Protein AF-A0A960XFW1-F1 (afdb_monomer)

Secondary structure (DSSP, 8-state):
-PPPP--PPPP-----------------------------------PPP-EEE-PPPEEEETTPPEEEE-EESSTTPEEEEEETTEE-TT--SSEEEESS--GGG-EEEEEEEEETTEEEEPPPEEEEEE---TTS-HHHHHHHHHHHHHHHS---HHHHHHHHHHHHHHHHHHHHTT-TTS----SS-----PPPSSHHHHHHHHHHHHHHHHHHHHHHHTTT-TTHHHHHHHHHHHHHHTT--TT----SSS-HHHHHHHHHHHHHHHHHHSSS-GGGTT---S----SSPPEETTSS----S-TTS---EEES-EE-TTSPEE-SEE---S-GGGGGS--SS---SSTTS-SS-----

Foldseek 3Di:
DDDDDDDDDDDDDDDDDDDDDDDDDDDDDDDDDDPPPPPPPPPPPPDEKDWPDFWAAEEEEFFAKDKTFIDTPDPDWWKWKDWPRHTDPPPGDRIDIDRGDDQVSFGWMKMWTADPVGIDIGDIHGYHYDYQPPVDALLVNLVVLLVSLCLVFFPQPVLSVLLSVLLVLLLLCLLQQQPPVVPRDRQFDNDHDDHDPDPVVSSVLSSQLSLLLSLLSQCVSCVVTPCNVPSNVVSVVSCVVVVHDPPPLACDDDRSNNNSNVSNVRSVVCVCPQQQVVVVVSDDPPPDDWPFEEDAPPDPDDDGPDPQTDHWHFDQWDQTPSRDIDGTDTDDDRRPRVLSGRDSDFDDPDSPDGSDDPDGD

Solvent-accessible surface area (backbone atoms only — not comparable to full-atom values): 22089 Å² total; per-residue (Å²): 139,86,86,80,86,86,81,86,80,84,88,80,91,81,86,88,84,87,85,87,78,83,92,79,89,82,90,85,88,86,84,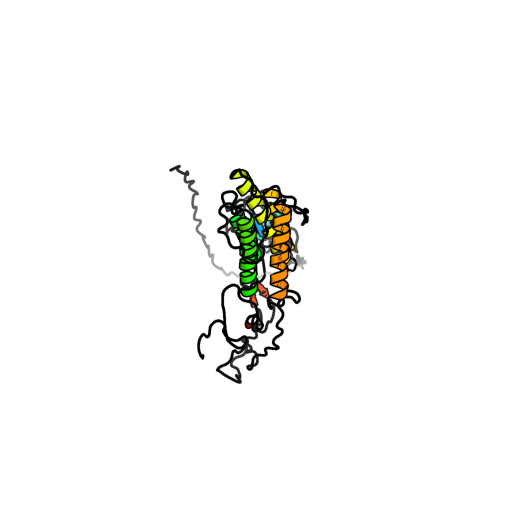88,90,75,86,74,76,74,74,76,68,72,76,72,77,61,65,59,53,44,72,77,41,60,37,59,65,44,84,43,46,58,60,37,69,44,77,40,41,44,38,62,74,59,84,86,49,50,41,40,34,28,49,75,88,41,76,44,89,86,44,45,61,58,58,50,76,41,77,56,35,44,71,82,67,42,40,43,33,35,41,34,31,37,47,100,51,34,74,31,72,51,55,73,14,47,35,46,46,40,80,82,51,84,92,50,56,63,69,55,39,54,50,50,52,51,55,51,45,57,68,63,39,76,96,46,70,71,62,51,53,50,49,55,48,53,42,51,49,24,34,45,19,29,43,34,42,58,40,87,83,69,77,59,76,49,85,87,38,83,60,85,62,90,70,63,90,48,68,68,56,37,52,52,39,30,46,42,6,21,47,36,5,36,50,54,44,51,53,62,72,40,67,83,39,92,36,31,84,60,43,51,57,52,56,50,51,51,36,52,76,74,73,47,69,85,82,67,77,51,63,69,75,80,48,34,50,14,48,5,40,46,35,18,52,48,50,52,53,49,52,71,69,30,48,52,44,58,93,60,78,45,56,73,79,72,75,84,72,69,83,23,62,64,41,51,71,91,50,90,77,81,78,73,80,48,91,92,52,69,61,32,45,31,38,78,54,40,70,45,97,83,66,50,76,44,61,68,41,67,56,71,81,82,56,74,38,53,85,58,31,67,62,93,82,74,72,65,97,47,95,87,56,66,82,71,78,90,68,83,134

pLDDT: mean 85.35, std 20.83, range [24.16, 98.94]

Sequence (361 aa):
MPTYPLFKKKLRTYFLILAIGPLGWSNSSGVQTGPERLEYVNATDHVLPEFTEQPERQFLKVGQLLEIGVKLKEEGAVIQWYFSGEPLDGETEETLVIEAVTLEDRGKYYATATNSAGTAYSEHARVSVSPLFLDKSVARQWMEELLEAIRQDYPAPTVHSRNLFSLSTAMWDAWATYDASGNAIPYIADEKVEIPEEEALIKESRNEAISYAAYRVLRSRFRLSPSVEDTLPTLRARMELLGYDVDDVSMAGSSPAAVGNRIASKVLAFGWSDGANEAHEYEDQTGYRPVNRPLIVLDPGTEMVDPNTWQPLALDFLVLQNGIKIGASVQEFLGPNWGWVTPFALVRESNEDVYQDPGPP

Radius of gyration: 31.06 Å; Cα contacts (8 Å, |Δi|>4): 513; chains: 1; bounding box: 80×61×99 Å

Nearest PDB structures (foldseek):
  3bfo-assembly4_D  TM=9.599E-01  e=2.680E-08  Homo sapiens
  3k0w-assembly1_A  TM=9.421E-01  e=4.670E-07  Homo sapiens
  5vl3-assembly4_T  TM=7.812E-01  e=4.339E-06  Homo sapiens
  5uv6-assembly1_B  TM=8.699E-01  e=2.658E-04  Homo sapiens
  5mn2-assembly2_B  TM=7.757E-01  e=5.916E-04  Homo sapiens

Structure (mmCIF, N/CA/C/O backbone):
data_AF-A0A960XFW1-F1
#
_entry.id   AF-A0A960XFW1-F1
#
loop_
_atom_site.group_PDB
_atom_site.id
_atom_site.type_symbol
_atom_site.label_atom_id
_atom_site.label_alt_id
_atom_site.label_comp_id
_atom_site.label_asym_id
_atom_site.label_entity_id
_atom_site.label_seq_id
_atom_site.pdbx_PDB_ins_code
_atom_site.Cartn_x
_atom_site.Cartn_y
_atom_site.Cartn_z
_atom_site.occupancy
_atom_site.B_iso_or_equiv
_atom_site.auth_seq_id
_atom_site.auth_comp_id
_atom_site.auth_asym_id
_atom_site.auth_atom_id
_atom_site.pdbx_PDB_model_num
ATOM 1 N N . MET A 1 1 ? 23.106 19.566 21.480 1.00 38.38 1 MET A N 1
ATOM 2 C CA . MET A 1 1 ? 22.255 19.132 22.606 1.00 38.38 1 MET A CA 1
ATOM 3 C C . MET A 1 1 ? 21.428 20.318 23.070 1.00 38.38 1 MET A C 1
ATOM 5 O O . MET A 1 1 ? 22.005 21.200 23.695 1.00 38.38 1 MET A O 1
ATOM 9 N N . PRO A 1 2 ? 20.130 20.393 22.747 1.00 30.94 2 PRO A N 1
ATOM 10 C CA . PRO A 1 2 ? 19.224 21.316 23.405 1.00 30.94 2 PRO A CA 1
ATOM 11 C C . PRO A 1 2 ? 18.400 20.579 24.470 1.00 30.94 2 PRO A C 1
ATOM 13 O O . PRO A 1 2 ? 17.869 19.494 24.253 1.00 30.94 2 PRO A O 1
ATOM 16 N N . THR A 1 3 ? 18.374 21.181 25.649 1.00 31.77 3 THR A N 1
ATOM 17 C CA . THR A 1 3 ? 17.686 20.769 26.872 1.00 31.77 3 THR A CA 1
ATOM 18 C C . THR A 1 3 ? 16.197 21.113 26.814 1.00 31.77 3 THR A C 1
ATOM 20 O O . THR A 1 3 ? 15.857 22.272 26.587 1.00 31.77 3 THR A O 1
ATOM 23 N N . TYR A 1 4 ? 15.327 20.141 27.092 1.00 30.67 4 TYR A N 1
ATOM 24 C CA . TYR A 1 4 ? 13.897 20.361 27.344 1.00 30.67 4 TYR A CA 1
ATOM 25 C C . TYR A 1 4 ? 13.641 20.592 28.847 1.00 30.67 4 TYR A C 1
ATOM 27 O O . TYR A 1 4 ? 14.257 19.908 29.671 1.00 30.67 4 TYR A O 1
ATOM 35 N N . PRO A 1 5 ? 12.755 21.526 29.245 1.00 32.72 5 PRO A N 1
ATOM 36 C CA . PRO A 1 5 ? 12.425 21.743 30.648 1.00 32.72 5 PRO A CA 1
ATOM 37 C C . PRO A 1 5 ? 11.392 20.719 31.148 1.00 32.72 5 PRO A C 1
ATOM 39 O O . PRO A 1 5 ? 10.317 20.550 30.580 1.00 32.72 5 PRO A O 1
ATOM 42 N N . LEU A 1 6 ? 11.724 20.060 32.260 1.00 30.70 6 LEU A N 1
ATOM 43 C CA . LEU A 1 6 ? 10.850 19.175 33.033 1.00 30.70 6 LEU A CA 1
ATOM 44 C C . LEU A 1 6 ? 9.770 19.985 33.766 1.00 30.70 6 LEU A C 1
ATOM 46 O O . LEU A 1 6 ? 10.077 20.698 34.725 1.00 30.70 6 LEU A O 1
ATOM 50 N N . PHE A 1 7 ? 8.501 19.817 33.389 1.00 29.38 7 PHE A N 1
ATOM 51 C CA . PHE A 1 7 ? 7.377 20.268 34.208 1.00 29.38 7 PHE A CA 1
ATOM 52 C C . PHE A 1 7 ? 6.955 19.174 35.199 1.00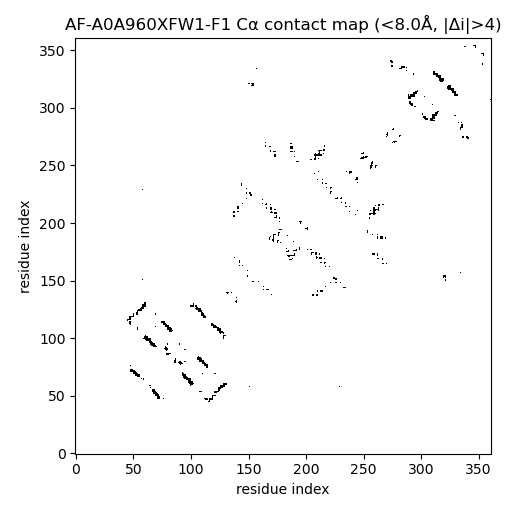 29.38 7 PHE A C 1
ATOM 54 O O . PHE A 1 7 ? 6.507 18.091 34.833 1.00 29.38 7 PHE A O 1
ATOM 61 N N . LYS A 1 8 ? 7.119 19.478 36.491 1.00 32.22 8 LYS A N 1
ATOM 62 C CA . LYS A 1 8 ? 6.679 18.659 37.627 1.00 32.22 8 LYS A CA 1
ATOM 63 C C . LYS A 1 8 ? 5.161 18.789 37.805 1.00 32.22 8 LYS A C 1
ATOM 65 O O . LYS A 1 8 ? 4.698 19.872 38.161 1.00 32.22 8 LYS A O 1
ATOM 70 N N . LYS A 1 9 ? 4.397 17.698 37.675 1.00 31.11 9 LYS A N 1
ATOM 71 C CA . LYS A 1 9 ? 2.993 17.637 38.131 1.00 31.11 9 LYS A CA 1
ATOM 72 C C . LYS A 1 9 ? 2.924 16.933 39.495 1.00 31.11 9 LYS A C 1
ATOM 74 O O . LYS A 1 9 ? 3.515 15.878 39.706 1.00 31.11 9 LYS A O 1
ATOM 79 N N . LYS A 1 10 ? 2.277 17.600 40.457 1.00 29.89 10 LYS A N 1
ATOM 80 C CA . LYS A 1 10 ? 2.105 17.183 41.859 1.00 29.89 10 LYS A CA 1
ATOM 81 C C . LYS A 1 10 ? 1.180 15.962 41.948 1.00 29.89 10 LYS A C 1
ATOM 83 O O . LYS A 1 10 ? 0.030 16.066 41.539 1.00 29.89 10 LYS A O 1
ATOM 88 N N . LEU A 1 11 ? 1.629 14.875 42.580 1.00 27.22 11 LEU A N 1
ATOM 89 C CA . LEU A 1 11 ? 0.728 13.848 43.116 1.00 27.22 11 LEU A CA 1
ATOM 90 C C . LEU A 1 11 ? 0.049 14.371 44.390 1.00 27.22 11 LEU A C 1
ATOM 92 O O . LEU A 1 11 ? 0.721 14.884 45.289 1.00 27.22 11 LEU A O 1
ATOM 96 N N . ARG A 1 12 ? -1.273 14.204 44.496 1.00 30.05 12 ARG A N 1
ATOM 97 C CA . ARG A 1 12 ? -1.997 14.267 45.772 1.00 30.05 12 ARG A CA 1
ATOM 98 C C . ARG A 1 12 ? -2.816 12.995 45.960 1.00 30.05 12 ARG A C 1
ATOM 100 O O . ARG A 1 12 ? -3.782 12.754 45.250 1.00 30.05 12 ARG A O 1
ATOM 107 N N . THR A 1 13 ? -2.385 12.213 46.940 1.00 28.19 13 THR A N 1
ATOM 108 C CA . THR A 1 13 ? -3.048 11.038 47.507 1.00 28.19 13 THR A CA 1
ATOM 109 C C . THR A 1 13 ? -4.265 11.467 48.329 1.00 28.19 13 THR A C 1
ATOM 111 O O . THR A 1 13 ? -4.136 12.373 49.153 1.00 28.19 13 THR A O 1
ATOM 114 N N . TYR A 1 14 ? -5.409 10.795 48.179 1.00 29.14 14 TYR A N 1
ATOM 115 C CA . TYR A 1 14 ? -6.527 10.899 49.123 1.00 29.14 14 TYR A CA 1
ATOM 116 C C . TYR A 1 14 ? -6.870 9.524 49.709 1.00 29.14 14 TYR A C 1
ATOM 118 O O . TYR A 1 14 ? -7.043 8.545 48.989 1.00 29.14 14 TYR A O 1
ATOM 126 N N . PHE A 1 15 ? -6.912 9.483 51.043 1.00 25.19 15 PHE A N 1
ATOM 127 C CA . PHE A 1 15 ? -7.320 8.359 51.885 1.00 25.19 15 PHE A CA 1
ATOM 128 C C . PHE A 1 15 ? -8.852 8.276 51.952 1.00 25.19 15 PHE A C 1
ATOM 130 O O . PHE A 1 15 ? -9.511 9.284 52.207 1.00 25.19 15 PHE A O 1
ATOM 137 N N . LEU A 1 16 ? -9.405 7.072 51.791 1.00 24.16 16 LEU A N 1
ATOM 138 C CA . LEU A 1 16 ? -10.817 6.763 52.025 1.00 24.16 16 LEU A CA 1
ATOM 139 C C . LEU A 1 16 ? -11.014 6.408 53.513 1.00 24.16 16 LEU A C 1
ATOM 141 O O . LEU A 1 16 ? -10.391 5.468 54.006 1.00 24.16 16 LEU A O 1
ATOM 145 N N . ILE A 1 17 ? -11.863 7.148 54.234 1.00 28.42 17 ILE A N 1
ATOM 146 C CA . ILE A 1 17 ? -12.292 6.814 55.603 1.00 28.42 17 ILE A CA 1
ATOM 147 C C . ILE A 1 17 ? -13.693 6.197 55.519 1.00 28.42 17 ILE A C 1
ATOM 149 O O . ILE A 1 17 ? -14.653 6.883 55.179 1.00 28.42 17 ILE A O 1
ATOM 153 N N . LEU A 1 18 ? -13.809 4.908 55.846 1.00 26.84 18 LEU A N 1
ATOM 154 C CA . LEU A 1 18 ? -15.078 4.224 56.109 1.00 26.84 18 LEU A CA 1
ATOM 155 C C . LEU A 1 18 ? -15.433 4.396 57.592 1.00 26.84 18 LEU A C 1
ATOM 157 O O . LEU A 1 18 ? -14.698 3.926 58.460 1.00 26.84 18 LEU A O 1
ATOM 161 N N . ALA A 1 19 ? -16.557 5.050 57.887 1.00 28.48 19 ALA A N 1
ATOM 162 C CA . ALA A 1 19 ? -17.136 5.098 59.227 1.00 28.48 19 ALA A CA 1
ATOM 163 C C . ALA A 1 19 ? -18.321 4.123 59.313 1.00 28.48 19 ALA A C 1
ATOM 165 O O . ALA A 1 19 ? -19.338 4.307 58.649 1.00 28.48 19 ALA A O 1
ATOM 166 N N . ILE A 1 20 ? -18.176 3.089 60.142 1.00 34.44 20 ILE A N 1
ATOM 167 C CA . ILE A 1 20 ? -19.248 2.179 60.563 1.00 34.44 20 ILE A CA 1
ATOM 168 C C . ILE A 1 20 ? -19.781 2.701 61.905 1.00 34.44 20 ILE A C 1
ATOM 170 O O . ILE A 1 20 ? -19.010 2.854 62.851 1.00 34.44 20 ILE A O 1
ATOM 174 N N . GLY A 1 21 ? -21.086 2.972 61.991 1.00 28.91 21 GLY A N 1
ATOM 175 C CA . GLY A 1 21 ? -21.797 3.311 63.232 1.00 28.91 21 GLY A CA 1
ATOM 176 C C . GLY A 1 21 ? -22.846 2.241 63.584 1.00 28.91 21 GLY A C 1
ATOM 177 O O . GLY A 1 21 ? -23.397 1.633 62.666 1.00 28.91 21 GLY A O 1
ATOM 178 N N . PRO A 1 22 ? -23.114 1.960 64.876 1.00 33.19 22 PRO A N 1
ATOM 179 C CA . PRO A 1 22 ? -23.779 0.730 65.300 1.00 33.19 22 PRO A CA 1
ATOM 180 C C . PRO A 1 22 ? -25.311 0.843 65.372 1.00 33.19 22 PRO A C 1
ATOM 182 O O . PRO A 1 22 ? -25.871 1.878 65.729 1.00 33.19 22 PRO A O 1
ATOM 185 N N . LEU A 1 23 ? -25.977 -0.280 65.088 1.00 30.77 23 LEU A N 1
ATOM 186 C CA . LEU A 1 23 ? -27.411 -0.511 65.277 1.00 30.77 23 LEU A CA 1
ATOM 187 C C . L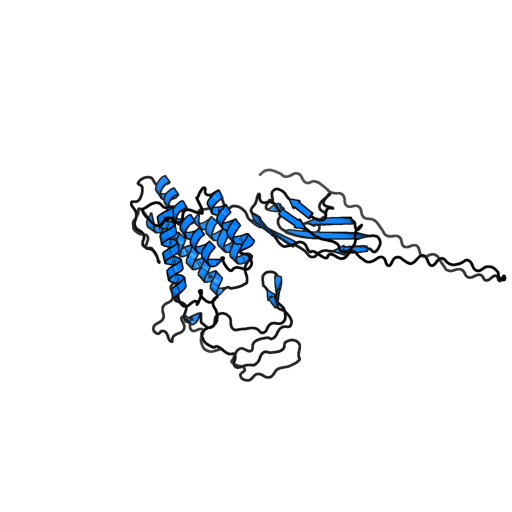EU A 1 23 ? -27.761 -0.567 66.773 1.00 30.77 23 LEU A C 1
ATOM 189 O O . LEU A 1 23 ? -27.335 -1.478 67.481 1.00 30.77 23 LEU A O 1
ATOM 193 N N . GLY A 1 24 ? -28.576 0.380 67.238 1.00 28.03 24 GLY A N 1
ATOM 194 C CA . GLY A 1 24 ? -29.248 0.335 68.537 1.00 28.03 24 GLY A CA 1
ATOM 195 C C . GLY A 1 24 ? -30.736 0.033 68.357 1.00 28.03 24 GLY A C 1
ATOM 196 O O . GLY A 1 24 ? -31.433 0.745 67.641 1.00 28.03 24 GLY A O 1
ATOM 197 N N . TRP A 1 25 ? -31.221 -1.027 69.002 1.00 26.27 25 TRP A N 1
ATOM 198 C CA . TRP A 1 25 ? -32.644 -1.350 69.110 1.00 26.27 25 TRP A CA 1
ATOM 199 C C . TRP A 1 25 ? -33.286 -0.570 70.263 1.00 26.27 25 TRP A C 1
ATOM 201 O O . TRP A 1 25 ? -32.782 -0.607 71.384 1.00 26.27 25 TRP A O 1
ATOM 211 N N . SER A 1 26 ? -34.454 0.035 70.033 1.00 29.62 26 SER A N 1
ATOM 212 C CA . SER A 1 26 ? -35.455 0.225 71.090 1.00 29.62 26 SER A CA 1
ATOM 213 C C . SER A 1 26 ? -36.866 0.243 70.494 1.00 29.62 26 SER A C 1
ATOM 215 O O . SER A 1 26 ? -37.117 0.912 69.494 1.00 29.62 26 SER A O 1
ATOM 217 N N . ASN A 1 27 ? -37.767 -0.532 71.100 1.00 28.94 27 ASN A N 1
ATOM 218 C CA . ASN A 1 27 ? -39.191 -0.589 70.778 1.00 28.94 27 ASN A CA 1
ATOM 219 C C . ASN A 1 27 ? -39.943 0.518 71.525 1.00 28.94 27 ASN A C 1
ATOM 221 O O . ASN A 1 27 ? -39.790 0.647 72.738 1.00 28.94 27 ASN A O 1
ATOM 225 N N . SER A 1 28 ? -40.863 1.204 70.845 1.00 29.94 28 SER A N 1
ATOM 226 C CA . SER A 1 28 ? -42.084 1.695 71.488 1.00 29.94 28 SER A CA 1
ATOM 227 C C . SER A 1 28 ? -43.250 1.715 70.496 1.00 29.94 28 SER A C 1
ATOM 229 O O . SER A 1 28 ? -43.102 2.033 69.320 1.00 29.94 28 SER A O 1
ATOM 231 N N . SER A 1 29 ? -44.393 1.265 70.994 1.00 32.88 29 SER A N 1
ATOM 232 C CA . SER A 1 29 ? -45.660 0.992 70.320 1.00 32.88 29 SER A CA 1
ATOM 233 C C . SER A 1 29 ? -46.600 2.204 70.317 1.00 32.88 29 SER A C 1
ATOM 235 O O . SER A 1 29 ? -46.749 2.846 71.355 1.00 32.88 29 SER A O 1
ATOM 237 N N . GLY A 1 30 ? -47.322 2.442 69.215 1.00 30.03 30 GLY A N 1
ATOM 238 C CA . GLY A 1 30 ? -48.434 3.402 69.131 1.00 30.03 30 GLY A CA 1
ATOM 239 C C . GLY A 1 30 ? -49.162 3.340 67.779 1.00 30.03 30 GLY A C 1
ATOM 240 O O . GLY A 1 30 ? -48.529 3.171 66.747 1.00 30.03 30 GLY A O 1
ATOM 241 N N . VAL A 1 31 ? -50.495 3.404 67.798 1.00 31.67 31 VAL A N 1
ATOM 242 C CA . VAL A 1 31 ? -51.449 2.981 66.750 1.00 31.67 31 VAL A CA 1
ATOM 243 C C . VAL A 1 31 ? -51.870 4.112 65.781 1.00 31.67 31 VAL A C 1
ATOM 245 O O . VAL A 1 31 ? -52.098 5.230 66.220 1.00 31.67 31 VAL A O 1
ATOM 248 N N . GLN A 1 32 ? -52.005 3.739 64.493 1.00 34.56 32 GLN A N 1
ATOM 249 C CA . GLN A 1 32 ? -52.791 4.249 63.334 1.00 34.56 32 GLN A CA 1
ATOM 250 C C . GLN A 1 32 ? -53.235 5.731 63.219 1.00 34.56 32 GLN A C 1
ATOM 252 O O . GLN A 1 32 ? -53.956 6.243 64.067 1.00 34.56 32 GLN A O 1
ATOM 257 N N . THR A 1 33 ? -53.051 6.347 62.036 1.00 32.47 33 THR A N 1
ATOM 258 C CA . THR A 1 33 ? -54.092 6.497 60.975 1.00 32.47 33 THR A CA 1
ATOM 259 C C . THR A 1 33 ? -53.661 7.462 59.852 1.00 32.47 33 THR A C 1
ATOM 261 O O . THR A 1 33 ? -53.183 8.559 60.114 1.00 32.47 33 THR A O 1
ATOM 264 N N . GLY A 1 34 ? -53.907 7.062 58.597 1.00 32.62 34 GLY A N 1
ATOM 265 C CA . GLY A 1 34 ? -53.840 7.904 57.394 1.00 32.62 34 GLY A CA 1
ATOM 266 C C . GLY A 1 34 ? -53.146 7.181 56.234 1.00 32.62 34 GLY A C 1
ATOM 267 O O . GLY A 1 34 ? -51.987 6.804 56.394 1.00 32.62 34 GLY A O 1
ATOM 268 N N . PRO A 1 35 ? -53.794 6.943 55.075 1.00 38.72 35 PRO A N 1
ATOM 269 C CA . PRO A 1 35 ? -53.051 6.534 53.901 1.00 38.72 35 PRO A CA 1
ATOM 270 C C . PRO A 1 35 ? -52.371 7.796 53.368 1.00 38.72 35 PRO A C 1
ATOM 272 O O . PRO A 1 35 ? -52.965 8.555 52.603 1.00 38.72 35 PRO A O 1
ATOM 275 N N . GLU A 1 36 ? -51.130 8.047 53.783 1.00 40.72 36 GLU A N 1
ATOM 276 C CA . GLU A 1 36 ? -50.233 8.785 52.903 1.00 40.72 36 GLU A CA 1
ATOM 277 C C . GLU A 1 36 ? -50.174 7.968 51.619 1.00 40.72 36 GLU A C 1
ATOM 279 O O . GLU A 1 36 ? -49.689 6.835 51.581 1.00 40.72 36 GLU A O 1
ATOM 284 N N . ARG A 1 37 ? -50.790 8.519 50.575 1.00 38.56 37 ARG A N 1
ATOM 285 C CA . ARG A 1 37 ? -50.577 8.080 49.211 1.00 38.56 37 ARG A CA 1
ATOM 286 C C . ARG A 1 37 ? -49.077 8.226 48.993 1.00 38.56 37 ARG A C 1
ATOM 288 O O . ARG A 1 37 ? -48.606 9.327 48.739 1.00 38.56 37 ARG A O 1
ATOM 295 N N . LEU A 1 38 ? -48.345 7.126 49.154 1.00 37.81 38 LEU A N 1
ATOM 296 C CA . LEU A 1 38 ? -47.015 6.988 48.596 1.00 37.81 38 LEU A CA 1
ATOM 297 C C . LEU A 1 38 ? -47.213 7.234 47.105 1.00 37.81 38 LEU A C 1
ATOM 299 O O . LEU A 1 38 ? -47.704 6.370 46.373 1.00 37.81 38 LEU A O 1
ATOM 303 N N . GLU A 1 39 ? -46.932 8.457 46.665 1.00 39.91 39 GLU A N 1
ATOM 304 C CA . GLU A 1 39 ? -46.520 8.653 45.295 1.00 39.91 39 GLU A CA 1
ATOM 305 C C . GLU A 1 39 ? -45.294 7.763 45.157 1.00 39.91 39 GLU A C 1
ATOM 307 O O . GLU A 1 39 ? -44.211 8.070 45.653 1.00 39.91 39 GLU A O 1
ATOM 312 N N . TYR A 1 40 ? -45.501 6.592 44.557 1.00 39.31 40 TYR A N 1
ATOM 313 C CA . TYR A 1 40 ? -44.437 5.910 43.858 1.00 39.31 40 TYR A CA 1
ATOM 314 C C . TYR A 1 40 ? -43.975 6.919 42.812 1.00 39.31 40 TYR A C 1
ATOM 316 O O . TYR A 1 40 ? -44.521 6.992 41.712 1.00 39.31 40 TYR A O 1
ATOM 324 N N . VAL A 1 41 ? -43.024 7.770 43.198 1.00 42.09 41 VAL A N 1
ATOM 325 C CA . VAL A 1 41 ? -42.136 8.416 42.251 1.00 42.09 41 VAL A CA 1
ATOM 326 C C . VAL A 1 41 ? -41.582 7.233 41.487 1.00 42.09 41 VAL A C 1
ATOM 328 O O . VAL A 1 41 ? -40.898 6.395 42.080 1.00 42.09 41 VAL A O 1
ATOM 331 N N . ASN A 1 42 ? -42.011 7.079 40.231 1.00 41.84 42 ASN A N 1
ATOM 332 C CA . ASN A 1 42 ? -41.405 6.123 39.324 1.00 41.84 42 ASN A CA 1
ATOM 333 C C . ASN A 1 42 ? -39.906 6.297 39.525 1.00 41.84 42 ASN A C 1
ATOM 335 O O . ASN A 1 42 ? -39.394 7.391 39.280 1.00 41.84 42 ASN A O 1
ATOM 339 N N . ALA A 1 43 ? -39.231 5.274 40.052 1.00 49.28 43 ALA A N 1
ATOM 340 C CA . ALA A 1 43 ? -37.795 5.214 39.927 1.00 49.28 43 ALA A CA 1
ATOM 341 C C . ALA A 1 43 ? -37.584 5.289 38.419 1.00 49.28 43 ALA A C 1
ATOM 343 O O . ALA A 1 43 ? -37.942 4.356 37.701 1.00 49.28 43 ALA A O 1
ATOM 344 N N . THR A 1 44 ? -37.185 6.459 37.922 1.00 55.53 44 THR A N 1
ATOM 345 C CA . THR A 1 44 ? -36.681 6.576 36.567 1.00 55.53 44 THR A CA 1
ATOM 346 C C . THR A 1 44 ? -35.561 5.571 36.534 1.00 55.53 44 THR A C 1
ATOM 348 O O . THR A 1 44 ? -34.577 5.741 37.254 1.00 55.53 44 THR A O 1
ATOM 351 N N . ASP A 1 45 ? -35.792 4.472 35.824 1.00 57.56 45 ASP A N 1
ATOM 352 C CA . ASP A 1 45 ? -34.790 3.455 35.589 1.00 57.56 45 ASP A CA 1
ATOM 353 C C . ASP A 1 45 ? -33.646 4.210 34.918 1.00 57.56 45 ASP A C 1
ATOM 355 O O . ASP A 1 45 ? -33.750 4.650 33.771 1.00 57.56 45 ASP A O 1
ATOM 359 N N . HIS A 1 46 ? -32.632 4.554 35.706 1.00 72.62 46 HIS A N 1
ATOM 360 C CA . HIS A 1 46 ? -31.502 5.312 35.218 1.00 72.62 46 HIS A CA 1
ATOM 361 C C . HIS A 1 46 ? -30.697 4.310 34.399 1.00 72.62 46 HIS A C 1
ATOM 363 O O . HIS A 1 46 ? -29.998 3.463 34.952 1.00 72.62 46 HIS A O 1
ATOM 369 N N . VAL A 1 47 ? -30.876 4.357 33.080 1.00 87.31 47 VAL A N 1
ATOM 370 C CA . VAL A 1 47 ? -30.165 3.499 32.133 1.00 87.31 47 VAL A CA 1
ATOM 371 C C . VAL A 1 47 ? -28.766 4.076 31.919 1.00 87.31 47 VAL A C 1
ATOM 373 O O . VAL A 1 47 ? -28.597 5.294 31.791 1.00 87.31 47 VAL A O 1
ATOM 376 N N . LEU A 1 48 ? -27.752 3.207 31.933 1.00 91.88 48 LEU A N 1
ATOM 377 C CA . LEU A 1 48 ? -26.391 3.591 31.557 1.00 91.88 48 LEU A CA 1
ATOM 378 C C . LEU A 1 48 ? -26.383 4.113 30.115 1.00 91.88 48 LEU A C 1
ATOM 380 O O . LEU A 1 48 ? -27.098 3.542 29.295 1.00 91.88 48 LEU A O 1
ATOM 384 N N . PRO A 1 49 ? -25.577 5.141 29.789 1.00 95.75 49 PRO A N 1
ATOM 385 C CA . PRO A 1 49 ? -25.483 5.619 28.415 1.00 95.75 49 PRO A CA 1
ATOM 386 C C . PRO A 1 49 ? -25.092 4.486 27.462 1.00 95.75 49 PRO A C 1
ATOM 388 O O . PRO A 1 49 ? -24.185 3.708 27.762 1.00 95.75 49 PRO A O 1
ATOM 391 N N . GLU A 1 50 ? -25.747 4.405 26.309 1.00 95.88 50 GLU A N 1
ATOM 392 C CA . GLU A 1 50 ? -25.433 3.420 25.273 1.00 95.88 50 GLU A CA 1
ATOM 393 C C . GLU A 1 50 ? -24.898 4.117 24.013 1.00 95.88 50 GLU A C 1
ATOM 395 O O . GLU A 1 50 ? -25.555 4.991 23.446 1.00 95.88 50 GLU A O 1
ATOM 400 N N . PHE A 1 51 ? -23.709 3.719 23.551 1.00 96.38 51 PHE A N 1
ATOM 401 C CA . PHE A 1 51 ? -23.151 4.186 22.279 1.00 96.38 51 PHE A CA 1
ATOM 402 C C . PHE A 1 51 ? -23.766 3.413 21.106 1.00 96.38 51 PHE A C 1
ATOM 404 O O . PHE A 1 51 ? -23.617 2.194 21.018 1.00 96.38 51 PHE A O 1
ATOM 411 N N . THR A 1 52 ? -24.427 4.127 20.194 1.00 96.50 52 THR A N 1
ATOM 412 C CA . THR A 1 52 ? -25.034 3.576 18.967 1.00 96.50 52 THR A CA 1
ATOM 413 C C . THR A 1 52 ? -24.125 3.704 17.749 1.00 96.50 52 THR A C 1
ATOM 415 O O . THR A 1 52 ? -24.199 2.871 16.849 1.00 96.50 52 THR A O 1
ATOM 418 N N . GLU A 1 53 ? -23.224 4.687 17.755 1.00 96.69 53 GLU A N 1
ATOM 419 C CA . GLU A 1 53 ? -22.108 4.797 16.813 1.00 96.69 53 GLU A CA 1
ATOM 420 C C . GLU A 1 53 ? -20.792 4.817 17.592 1.00 96.69 53 GLU A C 1
ATOM 422 O O . GLU A 1 53 ? -20.690 5.428 18.660 1.00 96.69 53 GLU A O 1
ATOM 427 N N . GLN A 1 54 ? -19.802 4.105 17.059 1.00 96.62 54 GLN A N 1
ATOM 428 C CA . GLN A 1 54 ? -18.480 3.928 17.653 1.00 96.62 54 GLN A CA 1
ATOM 429 C C . GLN A 1 54 ? -17.448 4.713 16.845 1.00 96.62 54 GLN A C 1
ATOM 431 O O . GLN A 1 54 ? -17.607 4.824 15.628 1.00 96.62 54 GLN A O 1
ATOM 436 N N . PRO A 1 55 ? -16.365 5.200 17.473 1.00 96.75 55 PRO A N 1
ATOM 437 C CA . PRO A 1 55 ? -15.360 5.942 16.741 1.00 96.75 55 PRO A CA 1
ATOM 438 C C . PRO A 1 55 ? -14.585 5.000 15.822 1.00 96.75 55 PRO A C 1
ATOM 440 O O . PRO A 1 55 ? -14.140 3.919 16.224 1.00 96.75 55 PRO A O 1
ATOM 443 N N . GLU A 1 56 ? -14.409 5.417 14.575 1.00 91.62 56 GLU A N 1
ATOM 444 C CA . GLU A 1 56 ? -13.745 4.605 13.565 1.00 91.62 56 GLU A CA 1
ATOM 445 C C . GLU A 1 56 ? -12.223 4.767 13.616 1.00 91.62 56 GLU A C 1
ATOM 447 O O . GLU A 1 56 ? -11.675 5.803 13.997 1.00 91.62 56 GLU A O 1
ATOM 452 N N . ARG A 1 57 ? -11.506 3.710 13.225 1.00 90.38 57 ARG A N 1
ATOM 453 C CA . ARG A 1 57 ? -10.055 3.793 13.011 1.00 90.38 57 ARG A CA 1
ATOM 454 C C . ARG A 1 57 ? -9.760 4.745 11.848 1.00 90.38 57 ARG A C 1
ATOM 456 O O . ARG A 1 57 ? -10.506 4.765 10.879 1.00 90.38 57 ARG A O 1
ATOM 463 N N . GLN A 1 58 ? -8.637 5.452 11.913 1.00 90.94 58 GLN A N 1
ATOM 464 C CA . GLN A 1 58 ? -8.233 6.426 10.894 1.00 90.94 58 GLN A CA 1
ATOM 465 C C . GLN A 1 58 ? -6.769 6.219 10.494 1.00 90.94 58 GLN A C 1
ATOM 467 O O . GLN A 1 58 ? -5.914 5.922 11.341 1.00 90.94 58 GLN A O 1
ATOM 472 N N . PHE A 1 59 ? -6.476 6.389 9.204 1.00 89.94 59 PHE A N 1
ATOM 473 C CA . PHE A 1 59 ? -5.127 6.340 8.641 1.00 89.94 59 PHE A CA 1
ATOM 474 C C . PHE A 1 59 ? -4.823 7.659 7.942 1.00 89.94 59 PHE A C 1
ATOM 476 O O . PHE A 1 59 ? -5.323 7.941 6.859 1.00 89.94 59 PHE A O 1
ATOM 483 N N . LEU A 1 60 ? -3.991 8.471 8.580 1.00 92.94 60 LEU A N 1
ATOM 484 C CA . LEU A 1 60 ? -3.729 9.844 8.183 1.00 92.94 60 LEU A CA 1
ATOM 485 C C . LEU A 1 60 ? -2.245 10.054 7.888 1.00 92.94 60 LEU A C 1
ATOM 487 O O . LEU A 1 60 ? -1.354 9.358 8.385 1.00 92.94 60 LEU A O 1
ATOM 491 N N . LYS A 1 61 ? -1.964 11.081 7.102 1.00 93.38 61 LYS A N 1
ATOM 492 C CA . LYS A 1 61 ? -0.645 11.677 6.936 1.00 93.38 61 LYS A CA 1
ATOM 493 C C . LYS A 1 61 ? -0.567 12.967 7.736 1.00 93.38 61 LYS A C 1
ATOM 495 O O . LYS A 1 61 ? -1.572 13.635 7.964 1.00 93.38 61 LYS A O 1
ATOM 500 N N . VAL A 1 62 ? 0.650 13.324 8.141 1.00 95.19 62 VAL A N 1
ATOM 501 C CA . VAL A 1 62 ? 0.911 14.598 8.827 1.00 95.19 62 VAL A CA 1
ATOM 502 C C . VAL A 1 62 ? 0.275 15.761 8.054 1.00 95.19 62 VAL A C 1
ATOM 504 O O . VAL A 1 62 ? 0.497 15.894 6.850 1.00 95.19 62 VAL A O 1
ATOM 507 N N . GLY A 1 63 ? -0.483 16.595 8.766 1.00 94.38 63 GLY A N 1
ATOM 508 C CA . GLY A 1 63 ? -1.189 17.761 8.240 1.00 94.38 63 GLY A CA 1
ATOM 509 C C . GLY A 1 63 ? -2.629 17.511 7.783 1.00 94.38 63 GLY A C 1
ATOM 510 O O . GLY A 1 63 ? -3.293 18.476 7.425 1.00 94.38 63 GLY A O 1
ATOM 511 N N . GLN A 1 64 ? -3.118 16.265 7.782 1.00 94.56 64 GLN A N 1
ATOM 512 C CA . GLN A 1 64 ? -4.523 15.968 7.474 1.00 94.56 64 GLN A CA 1
ATOM 513 C C . GLN A 1 64 ? -5.441 16.187 8.686 1.00 94.56 64 GLN A C 1
ATOM 515 O O . GLN A 1 64 ? -4.992 16.138 9.832 1.00 94.56 64 GLN A O 1
ATOM 520 N N . LEU A 1 65 ? -6.727 16.396 8.408 1.00 95.94 65 LEU A N 1
ATOM 521 C CA . LEU A 1 65 ? -7.796 16.470 9.399 1.00 95.94 65 LEU A CA 1
ATOM 522 C C . LEU A 1 65 ? -8.048 15.080 10.002 1.00 95.94 65 LEU A C 1
ATOM 524 O O . LEU A 1 65 ? -8.238 14.117 9.260 1.00 95.94 65 LEU A O 1
ATOM 528 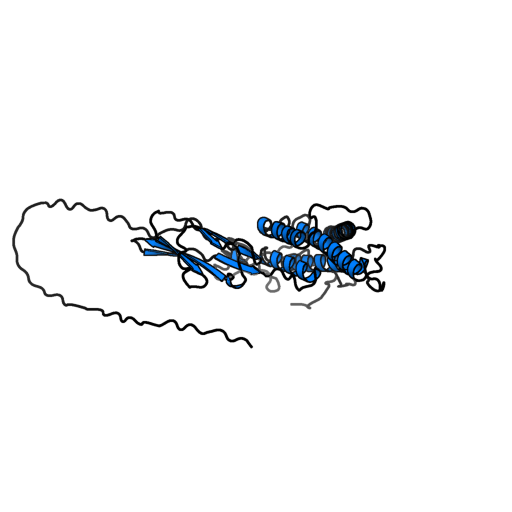N N . LEU A 1 66 ? -8.079 14.980 11.330 1.00 97.12 66 LEU A N 1
ATOM 529 C CA . LEU A 1 66 ? -8.719 13.865 12.028 1.00 97.12 66 LEU A CA 1
ATOM 530 C C . LEU A 1 66 ? -10.132 14.281 12.407 1.00 97.12 66 LEU A C 1
ATOM 532 O O . LEU A 1 66 ? -10.303 15.288 13.087 1.00 97.12 66 LEU A O 1
ATOM 536 N N . GLU A 1 67 ? -11.105 13.457 12.044 1.00 96.88 67 GLU A N 1
ATOM 537 C CA . GLU A 1 67 ? -12.486 13.582 12.491 1.00 96.88 67 GLU A CA 1
ATOM 538 C C . GLU A 1 67 ? -12.987 12.191 12.891 1.00 96.88 67 GLU A C 1
ATOM 540 O O . GLU A 1 67 ? -13.051 11.283 12.062 1.00 96.88 67 GLU A O 1
ATOM 545 N N . ILE A 1 68 ? -13.274 11.994 14.180 1.00 97.38 68 ILE A N 1
ATOM 546 C CA . ILE A 1 68 ? -13.863 10.753 14.702 1.00 97.38 68 ILE A CA 1
ATOM 547 C C . ILE A 1 68 ? -15.046 11.087 15.600 1.00 97.38 68 ILE A C 1
ATOM 549 O O . ILE A 1 68 ? -14.994 12.036 16.379 1.00 97.38 68 ILE A O 1
ATOM 553 N N . GLY A 1 69 ? -16.117 10.307 15.485 1.00 97.00 69 GLY A N 1
ATOM 554 C CA . GLY A 1 69 ? -17.382 10.594 16.150 1.00 97.00 69 GLY A CA 1
ATOM 555 C C . GLY A 1 69 ? -17.945 9.416 16.929 1.00 97.00 69 GLY A C 1
ATOM 556 O O . GLY A 1 69 ? -17.615 8.259 16.678 1.00 97.00 69 GLY A O 1
ATOM 557 N N . VAL A 1 70 ? -18.816 9.737 17.874 1.00 98.00 70 VAL A N 1
ATOM 558 C CA . VAL A 1 70 ? -19.669 8.803 18.606 1.00 98.00 70 VAL A CA 1
ATOM 559 C C . VAL A 1 70 ? -21.101 9.315 18.586 1.00 98.00 70 VAL A C 1
ATOM 561 O O . VAL A 1 70 ? -21.320 10.515 18.469 1.00 98.00 70 VAL A O 1
ATOM 564 N N . LYS A 1 71 ? -22.079 8.424 18.755 1.00 97.25 71 LYS A N 1
ATOM 565 C CA . LYS A 1 71 ? -23.467 8.825 19.031 1.00 97.25 71 LYS A CA 1
ATOM 566 C C . LYS A 1 71 ? -24.031 8.055 20.197 1.00 97.25 71 LYS A C 1
ATOM 568 O O . LYS A 1 71 ? -23.785 6.854 20.328 1.00 97.25 71 LYS A O 1
ATOM 573 N N . LEU A 1 72 ? -24.824 8.737 21.012 1.00 96.19 72 LEU A N 1
ATOM 574 C CA . LEU A 1 72 ? -25.518 8.142 22.145 1.00 96.19 72 LEU A CA 1
ATOM 575 C C . LEU A 1 72 ? -26.981 7.860 21.815 1.00 96.19 72 LEU A C 1
ATOM 577 O O . LEU A 1 72 ? -27.614 8.554 21.025 1.00 96.19 72 LEU A O 1
ATOM 581 N N . LYS A 1 73 ? -27.519 6.806 22.425 1.00 94.19 73 LYS A N 1
ATOM 582 C CA . LYS A 1 73 ? -28.942 6.476 22.344 1.00 94.19 73 LYS A CA 1
ATOM 583 C C . LYS A 1 73 ? -29.789 7.426 23.183 1.00 94.19 73 LYS A C 1
ATOM 585 O O . LYS A 1 73 ? -30.874 7.822 22.762 1.00 94.19 73 LYS A O 1
ATOM 590 N N . GLU A 1 74 ? -29.307 7.753 24.378 1.00 87.31 74 GLU A N 1
ATOM 591 C CA . GLU A 1 74 ? -29.947 8.669 25.312 1.00 87.31 74 GLU A CA 1
ATOM 592 C C . GLU A 1 74 ? -29.282 10.051 25.287 1.00 87.31 74 GLU A C 1
ATOM 594 O O . GLU A 1 74 ? -28.058 10.173 25.290 1.00 87.31 74 GLU A O 1
ATOM 599 N N . GLU A 1 75 ? -30.094 11.107 25.344 1.00 85.81 75 GLU A N 1
ATOM 600 C CA . GLU A 1 75 ? -29.607 12.478 25.513 1.00 85.81 75 GLU A CA 1
ATOM 601 C C . GLU A 1 75 ? -29.222 12.772 26.977 1.00 85.81 75 GLU A C 1
ATOM 603 O O . GLU A 1 75 ? -29.704 12.142 27.923 1.00 85.81 75 GLU A O 1
ATOM 608 N N . GLY A 1 76 ? -28.382 13.791 27.183 1.00 86.50 76 GLY A N 1
ATOM 609 C CA . GLY A 1 76 ? -28.087 14.344 28.511 1.00 86.50 76 GLY A CA 1
ATOM 610 C C . GLY A 1 76 ? -26.946 13.669 29.278 1.00 86.50 76 GLY A C 1
ATOM 611 O O . GLY A 1 76 ? -26.670 14.065 30.413 1.00 86.50 76 GLY A O 1
ATOM 612 N N . ALA A 1 77 ? -26.259 12.689 28.686 1.00 94.25 77 ALA A N 1
ATOM 613 C CA . ALA A 1 77 ? -24.970 12.234 29.200 1.00 94.25 77 ALA A CA 1
ATOM 614 C C . ALA A 1 77 ? -23.855 13.217 28.806 1.00 94.25 77 ALA A C 1
ATOM 616 O O . ALA A 1 77 ? -23.870 13.794 27.722 1.00 94.25 77 ALA A O 1
ATOM 617 N N . VAL A 1 78 ? -22.873 13.394 29.687 1.00 96.44 78 VAL A N 1
ATOM 618 C CA . VAL A 1 78 ? -21.688 14.219 29.420 1.00 96.44 78 VAL A CA 1
ATOM 619 C C . VAL A 1 78 ? -20.621 13.352 28.766 1.00 96.44 78 VAL A C 1
ATOM 621 O O . VAL A 1 78 ? -20.230 12.332 29.342 1.00 96.44 78 VAL A O 1
ATOM 624 N N . ILE A 1 79 ? -20.155 13.764 27.587 1.00 97.94 79 ILE A N 1
ATOM 625 C CA . ILE A 1 79 ? -19.081 13.098 26.846 1.00 97.94 79 ILE A CA 1
ATOM 626 C C . ILE A 1 79 ? -17.721 13.657 27.280 1.00 97.94 79 ILE A C 1
ATOM 628 O O . ILE A 1 79 ? -17.595 14.828 27.626 1.00 97.94 79 ILE A O 1
ATOM 632 N N . GLN A 1 80 ? -16.700 12.802 27.274 1.00 98.31 80 GLN A N 1
ATOM 633 C CA . GLN A 1 80 ? -15.297 13.179 27.439 1.00 98.31 80 GLN A CA 1
ATOM 634 C C . GLN A 1 80 ? -14.421 12.260 26.585 1.00 98.31 80 GLN A C 1
ATOM 636 O O . GLN A 1 80 ? -14.467 11.037 26.752 1.00 98.31 80 GLN A O 1
ATOM 641 N N . TRP A 1 81 ? -13.595 12.837 25.712 1.00 98.56 81 TRP A N 1
ATOM 642 C CA . TRP A 1 81 ? -12.620 12.096 24.910 1.00 98.56 81 TRP A CA 1
ATOM 643 C C . TRP A 1 81 ? -11.316 11.830 25.661 1.00 98.56 81 TRP A C 1
ATOM 645 O O . TRP A 1 81 ? -10.871 12.624 26.492 1.00 98.56 81 TRP A O 1
ATOM 655 N N . TYR A 1 82 ? -10.685 10.708 25.329 1.00 98.56 82 TYR A N 1
ATOM 656 C CA . TYR A 1 82 ? -9.410 10.259 25.870 1.00 98.56 82 TYR A CA 1
ATOM 657 C C . TYR A 1 82 ? -8.446 9.902 24.741 1.00 98.56 82 TYR A C 1
ATOM 659 O O . TYR A 1 82 ? -8.833 9.260 23.765 1.00 98.56 82 TYR A O 1
ATOM 667 N N . PHE A 1 83 ? -7.171 10.243 24.923 1.00 97.75 83 PHE A N 1
ATOM 668 C CA . PHE A 1 83 ? -6.060 9.841 24.069 1.00 97.75 83 PHE A CA 1
ATOM 669 C C . PHE A 1 83 ? -5.022 9.075 24.885 1.00 97.75 83 PHE A C 1
ATOM 671 O O . PHE A 1 83 ? -4.477 9.573 25.868 1.00 97.75 83 PHE A O 1
ATOM 678 N N . SER A 1 84 ? -4.734 7.839 24.476 1.00 91.75 84 SER A N 1
ATOM 679 C CA . SER A 1 84 ? -3.729 6.980 25.119 1.00 91.75 84 SER A CA 1
ATOM 680 C C . SER A 1 84 ? -3.906 6.833 26.645 1.00 91.75 84 SER A C 1
ATOM 682 O O . SER A 1 84 ? -2.937 6.605 27.365 1.00 91.75 84 SER A O 1
ATOM 684 N N . GLY A 1 85 ? -5.156 6.913 27.122 1.00 93.12 85 GLY A N 1
ATOM 685 C CA . GLY A 1 85 ? -5.539 6.779 28.533 1.00 93.12 85 GLY A CA 1
ATOM 686 C C . GLY A 1 85 ? -5.650 8.095 29.310 1.00 93.12 85 GLY A C 1
ATOM 687 O O . GLY A 1 85 ? -6.140 8.079 30.436 1.00 93.12 85 GLY A O 1
ATOM 688 N N . GLU A 1 86 ? -5.259 9.223 28.719 1.00 96.88 86 GLU A N 1
ATOM 689 C CA . GLU A 1 86 ? -5.365 10.551 29.332 1.00 96.88 86 GLU A CA 1
ATOM 690 C C . GLU A 1 86 ? -6.550 11.329 28.736 1.00 96.88 86 GLU A C 1
ATOM 692 O O . GLU A 1 86 ? -6.789 11.227 27.530 1.00 96.88 86 GLU A O 1
ATOM 697 N N . PRO A 1 87 ? -7.314 12.090 29.540 1.00 97.56 87 PRO A N 1
ATOM 698 C CA . PRO A 1 87 ? -8.412 12.900 29.023 1.00 97.56 87 PRO A CA 1
ATOM 699 C C . PRO A 1 87 ? -7.880 14.043 28.149 1.00 97.56 87 PRO A C 1
ATOM 701 O O . PRO A 1 87 ? -6.871 14.670 28.477 1.00 97.56 87 PRO A O 1
ATOM 704 N N . LEU A 1 88 ? -8.579 14.322 27.051 1.00 97.31 88 LEU A N 1
ATOM 705 C CA . LEU A 1 88 ? -8.335 15.494 26.214 1.00 97.31 88 LEU A CA 1
ATOM 706 C C . LEU A 1 88 ? -9.133 16.683 26.763 1.00 97.31 88 LEU A C 1
ATOM 708 O O . LEU A 1 88 ? -10.364 16.673 26.771 1.00 97.31 88 LEU A O 1
ATOM 712 N N . ASP A 1 89 ? -8.431 17.694 27.271 1.00 95.56 89 ASP A N 1
ATOM 713 C CA . ASP A 1 89 ? -9.050 18.831 27.957 1.00 95.56 89 ASP A CA 1
ATOM 714 C C . ASP A 1 89 ? -10.031 19.583 27.036 1.00 95.56 89 ASP A C 1
ATOM 716 O O . ASP A 1 89 ? -9.629 20.154 26.027 1.00 95.56 89 ASP A O 1
ATOM 720 N N . GLY A 1 90 ? -11.310 19.635 27.421 1.00 94.06 90 GLY A N 1
ATOM 721 C CA . GLY A 1 90 ? -12.353 20.380 26.700 1.00 94.06 90 GLY A CA 1
ATOM 722 C C . GLY A 1 90 ? -13.061 19.604 25.585 1.00 94.06 90 GLY A C 1
ATOM 723 O O . GLY A 1 90 ? -14.097 20.062 25.107 1.00 94.06 90 GLY A O 1
ATOM 724 N N . GLU A 1 91 ? -12.575 18.414 25.234 1.00 97.50 91 GLU A N 1
ATOM 725 C CA . GLU A 1 91 ? -13.160 17.577 24.183 1.00 97.50 91 GLU A CA 1
ATOM 726 C C . GLU A 1 91 ? -14.374 16.801 24.712 1.00 97.50 91 GLU A C 1
ATOM 728 O O . GLU A 1 91 ? -14.266 15.664 25.184 1.00 97.50 91 GLU A O 1
ATOM 733 N N . THR A 1 92 ? -15.536 17.458 24.670 1.00 97.19 92 THR A N 1
ATOM 734 C CA . THR A 1 92 ? -16.804 16.980 25.261 1.00 97.19 92 THR A CA 1
ATOM 735 C C . THR A 1 92 ? -17.957 16.867 24.261 1.00 97.19 92 THR A C 1
ATOM 737 O O . THR A 1 92 ? -19.077 16.542 24.645 1.00 97.19 92 THR A O 1
ATOM 740 N N . GLU A 1 93 ? -17.684 17.110 22.981 1.00 97.19 93 GLU A N 1
ATOM 741 C CA . GLU A 1 93 ? -18.654 16.979 21.894 1.00 97.19 93 GLU A CA 1
ATOM 742 C C . GLU A 1 93 ? -18.694 15.539 21.349 1.00 97.19 93 GLU A C 1
ATOM 744 O O . GLU A 1 93 ? -17.770 14.745 21.555 1.00 97.19 93 GLU A O 1
ATOM 749 N N . GLU A 1 94 ? -19.757 15.200 20.614 1.00 96.94 94 GLU A N 1
ATOM 750 C CA . GLU A 1 94 ? -19.900 13.898 19.939 1.00 96.94 94 GLU A CA 1
ATOM 751 C C . GLU A 1 94 ? -18.823 13.648 18.872 1.00 96.94 94 GLU A C 1
ATOM 753 O O . GLU A 1 94 ? -18.502 12.497 18.579 1.00 96.94 94 GLU A O 1
ATOM 758 N N . THR A 1 95 ? -18.226 14.708 18.326 1.00 97.94 95 THR A N 1
ATOM 759 C CA . THR A 1 95 ? -17.166 14.639 17.315 1.00 97.94 95 THR A CA 1
ATOM 760 C C . THR A 1 95 ? -15.879 15.249 17.858 1.00 97.94 95 THR A C 1
ATOM 762 O O . THR A 1 95 ? -15.871 16.397 18.294 1.00 97.94 95 THR A O 1
ATOM 765 N N . LEU A 1 96 ? -14.785 14.491 17.790 1.00 98.12 96 LEU A N 1
ATOM 766 C CA . LEU A 1 96 ? -13.431 14.980 18.028 1.00 98.12 96 LEU A CA 1
ATOM 767 C C . LEU A 1 96 ? -12.798 15.386 16.697 1.00 98.12 96 LEU A C 1
ATOM 769 O O . LEU A 1 96 ? -12.730 14.574 15.770 1.00 98.12 96 LEU A O 1
ATOM 773 N N . VAL A 1 97 ? -12.282 16.614 16.642 1.00 97.94 97 VAL A N 1
ATOM 774 C CA . VAL A 1 97 ? -11.631 17.177 15.456 1.00 97.94 97 VAL A CA 1
ATOM 775 C C . VAL A 1 97 ? -10.207 17.622 15.787 1.00 97.94 97 VAL A C 1
ATOM 777 O O . VAL A 1 97 ? -9.996 18.427 16.690 1.00 97.94 97 VAL A O 1
ATOM 780 N N . ILE A 1 98 ? -9.220 17.141 15.026 1.00 97.69 98 ILE A N 1
ATOM 781 C CA . ILE A 1 98 ? -7.851 17.681 15.027 1.00 97.69 98 ILE A CA 1
ATOM 782 C C . ILE A 1 98 ? -7.548 18.184 13.618 1.00 97.69 98 ILE A C 1
ATOM 784 O O . ILE A 1 98 ? -7.321 17.392 12.708 1.00 97.69 98 ILE A O 1
ATOM 788 N N . GLU A 1 99 ? -7.526 19.508 13.451 1.00 97.19 99 GLU A N 1
ATOM 789 C CA . GLU A 1 99 ? -7.425 20.194 12.148 1.00 97.19 99 GLU A CA 1
ATOM 790 C C . GLU A 1 99 ? -6.209 19.778 11.308 1.00 97.19 99 GLU A C 1
ATOM 792 O O . GLU A 1 99 ? -6.271 19.722 10.081 1.00 97.19 99 GLU A O 1
ATOM 797 N N . ALA A 1 100 ? -5.085 19.496 11.967 1.00 96.81 100 ALA A N 1
ATOM 798 C CA . ALA A 1 100 ? -3.852 19.088 11.311 1.00 96.81 100 ALA A CA 1
ATOM 799 C C . ALA A 1 100 ? -3.058 18.143 12.213 1.00 96.81 100 ALA A C 1
ATOM 801 O O . ALA A 1 100 ? -2.357 18.582 13.127 1.00 96.81 100 ALA A O 1
ATOM 802 N N . VAL A 1 101 ? -3.143 16.842 11.939 1.00 97.88 101 VAL A N 1
ATOM 803 C CA . VAL A 1 101 ? -2.463 15.833 12.754 1.00 97.88 101 VAL A CA 1
ATOM 804 C C . VAL A 1 101 ? -0.945 15.872 12.607 1.00 97.88 101 VAL A C 1
ATOM 806 O O . VAL A 1 101 ? -0.376 16.127 11.542 1.00 97.88 101 VAL A O 1
ATOM 809 N N . THR A 1 102 ? -0.272 15.517 13.687 1.00 97.69 102 THR A N 1
ATOM 810 C CA . THR A 1 102 ? 1.164 15.296 13.792 1.00 97.69 102 THR A CA 1
ATOM 811 C C . THR A 1 102 ? 1.444 13.829 14.120 1.00 97.69 102 THR A C 1
ATOM 813 O O . THR A 1 102 ? 0.544 13.033 14.376 1.00 97.69 102 THR A O 1
ATOM 816 N N . LEU A 1 103 ? 2.720 13.433 14.139 1.00 95.75 103 LEU A N 1
ATOM 817 C CA . LEU A 1 103 ? 3.083 12.076 14.568 1.00 95.75 103 LEU A CA 1
ATOM 818 C C . LEU A 1 103 ? 2.763 11.811 16.050 1.00 95.75 103 LEU A C 1
ATOM 820 O O . LEU A 1 103 ? 2.681 10.646 16.439 1.00 95.75 103 LEU A O 1
ATOM 824 N N . GLU A 1 104 ? 2.603 12.863 16.858 1.00 96.88 104 GLU A N 1
ATOM 825 C CA . GLU A 1 104 ? 2.274 12.763 18.284 1.00 96.88 104 GLU A CA 1
ATOM 826 C C . GLU A 1 104 ? 0.799 12.403 18.509 1.00 96.88 104 GLU A C 1
ATOM 828 O O . GLU A 1 104 ? 0.482 11.789 19.522 1.00 96.88 104 GLU A O 1
ATOM 833 N N . ASP A 1 105 ? -0.066 12.654 17.521 1.00 97.38 105 ASP A N 1
ATOM 834 C CA . ASP A 1 105 ? -1.493 12.298 17.536 1.00 97.38 105 ASP A CA 1
ATOM 835 C C . ASP A 1 105 ? -1.741 10.816 17.186 1.00 97.38 105 ASP A C 1
ATOM 837 O O . ASP A 1 105 ? -2.869 10.332 17.098 1.00 97.38 105 ASP A O 1
ATOM 841 N N . ARG A 1 106 ? -0.678 10.030 16.975 1.00 96.25 106 ARG A N 1
ATOM 842 C CA . ARG A 1 106 ? -0.797 8.583 16.782 1.00 96.25 106 ARG A CA 1
ATOM 843 C C . ARG A 1 106 ? -1.141 7.913 18.109 1.00 96.25 106 ARG A C 1
ATOM 845 O O . ARG A 1 106 ? -0.336 7.903 19.038 1.00 96.25 106 ARG A O 1
ATOM 852 N N . GLY A 1 107 ? -2.252 7.188 18.153 1.00 95.88 107 GLY A N 1
ATOM 853 C CA . GLY A 1 107 ? -2.581 6.397 19.332 1.00 95.88 107 GLY A CA 1
ATOM 854 C C . GLY A 1 107 ? -3.989 5.836 19.332 1.00 95.88 107 GLY A C 1
ATOM 855 O O . GLY A 1 107 ? -4.600 5.624 18.285 1.00 95.88 107 GLY A O 1
ATOM 856 N N . LYS A 1 108 ? -4.464 5.511 20.533 1.00 96.62 108 LYS A N 1
ATOM 857 C CA . LYS A 1 108 ? -5.826 5.026 20.753 1.00 96.62 108 LYS A CA 1
ATOM 858 C C . LYS A 1 108 ? -6.676 6.159 21.305 1.00 96.62 108 LYS A C 1
ATOM 860 O O . LYS A 1 108 ? -6.275 6.772 22.293 1.00 96.62 108 LYS A O 1
ATOM 865 N N . TYR A 1 109 ? -7.836 6.355 20.701 1.00 98.19 109 TYR A N 1
ATOM 866 C CA . TYR A 1 109 ? -8.851 7.306 21.118 1.00 98.19 109 TYR A CA 1
ATOM 867 C C . TYR A 1 109 ? -10.103 6.551 21.548 1.00 98.19 109 TYR A C 1
ATOM 869 O O . TYR A 1 109 ? -10.440 5.522 20.962 1.00 98.19 109 TYR A O 1
ATOM 877 N N . TYR A 1 110 ? -10.772 7.037 22.584 1.00 98.44 110 TYR A N 1
ATOM 878 C CA . TYR A 1 110 ? -12.089 6.556 22.995 1.00 98.44 110 TYR A CA 1
ATOM 879 C C . TYR A 1 110 ? -12.821 7.672 23.737 1.00 98.44 110 TYR A C 1
ATOM 881 O O . TYR A 1 110 ? -12.191 8.586 24.273 1.00 98.44 110 TYR A O 1
ATOM 889 N N . ALA A 1 111 ? -14.142 7.586 23.783 1.00 98.38 111 ALA A N 1
ATOM 890 C CA . ALA A 1 111 ? -14.985 8.487 24.544 1.00 98.38 111 ALA A CA 1
ATOM 891 C C . ALA A 1 111 ? -15.583 7.763 25.752 1.00 98.38 111 ALA A C 1
ATOM 893 O O . ALA A 1 111 ? -15.826 6.552 25.736 1.00 98.38 111 ALA A O 1
ATOM 894 N N . THR A 1 112 ? -15.855 8.519 26.808 1.00 98.25 112 THR A N 1
ATOM 895 C CA . THR A 1 112 ? -16.749 8.088 27.885 1.00 98.25 112 THR A CA 1
ATOM 896 C C . THR A 1 112 ? -17.993 8.948 27.890 1.00 98.25 112 THR A C 1
ATOM 898 O O . THR A 1 112 ? -17.885 10.148 27.657 1.00 98.25 112 THR A O 1
ATOM 901 N N . ALA A 1 113 ? -19.138 8.360 28.217 1.00 98.00 113 ALA A N 1
ATOM 902 C CA . ALA A 1 113 ? -20.387 9.079 28.434 1.00 98.00 113 ALA A CA 1
ATOM 903 C C . ALA A 1 113 ? -20.867 8.835 29.864 1.00 98.00 113 ALA A C 1
ATOM 905 O O . ALA A 1 113 ? -20.939 7.684 30.296 1.00 98.00 113 ALA A O 1
ATOM 906 N N . THR A 1 114 ? -21.173 9.899 30.609 1.00 96.94 114 THR A N 1
ATOM 907 C CA . THR A 1 114 ? -21.565 9.812 32.026 1.00 96.94 114 THR A CA 1
ATOM 908 C C . THR A 1 114 ? -22.911 10.479 32.282 1.00 96.94 114 THR A C 1
ATOM 910 O O . THR A 1 114 ? -23.103 11.645 31.945 1.00 96.94 114 THR A O 1
ATOM 913 N N . ASN A 1 115 ? -23.829 9.761 32.929 1.00 94.19 115 ASN A N 1
ATOM 914 C CA . ASN A 1 115 ? -25.100 10.288 33.433 1.00 94.19 115 ASN A CA 1
ATOM 915 C C . ASN A 1 115 ? -25.318 9.851 34.901 1.00 94.19 115 ASN A C 1
ATOM 917 O O . ASN A 1 115 ? -24.408 9.341 35.555 1.00 94.19 115 ASN A O 1
ATOM 921 N N . SER A 1 116 ? -26.523 10.044 35.447 1.00 92.88 116 SER A N 1
ATOM 922 C CA . SER A 1 116 ? -26.843 9.654 36.830 1.00 92.88 116 SER A CA 1
ATOM 923 C C . SER A 1 116 ? -26.845 8.140 37.088 1.00 92.88 116 SER A C 1
ATOM 925 O O . SER A 1 116 ? -26.789 7.738 38.248 1.00 92.88 116 SER A O 1
ATOM 927 N N . ALA A 1 117 ? -26.912 7.306 36.046 1.00 91.81 117 ALA A N 1
ATOM 928 C CA . ALA A 1 117 ? -26.809 5.850 36.145 1.00 91.81 117 ALA A CA 1
ATOM 929 C C . ALA A 1 117 ? -25.355 5.369 36.271 1.00 91.81 117 ALA A C 1
ATOM 931 O O . ALA A 1 117 ? -25.101 4.311 36.846 1.00 91.81 117 ALA A O 1
ATOM 932 N N . GLY A 1 118 ? -24.405 6.130 35.718 1.00 93.94 118 GLY A N 1
ATOM 933 C CA . GLY A 1 118 ? -22.982 5.799 35.696 1.00 93.94 118 GLY A CA 1
ATOM 934 C C . GLY A 1 118 ? -22.296 6.204 34.391 1.00 93.94 118 GLY A C 1
ATOM 935 O O . GLY A 1 118 ? -22.760 7.096 33.680 1.00 93.94 118 GLY A O 1
ATOM 936 N N . THR A 1 119 ? -21.175 5.541 34.094 1.00 96.38 119 THR A N 1
ATOM 937 C CA . THR A 1 119 ? -20.304 5.838 32.949 1.00 96.38 119 THR A CA 1
ATOM 938 C C . THR A 1 119 ? -20.212 4.641 32.008 1.00 96.38 119 THR A C 1
ATOM 940 O O . THR A 1 119 ? -19.933 3.526 32.449 1.00 96.38 119 THR A O 1
ATOM 943 N N . ALA A 1 120 ? -20.390 4.889 30.714 1.00 97.00 120 ALA A N 1
ATOM 944 C CA . ALA A 1 120 ? -20.137 3.940 29.637 1.00 97.00 120 ALA A CA 1
ATOM 945 C C . ALA A 1 120 ? -18.902 4.346 28.822 1.00 97.00 120 ALA A C 1
ATOM 947 O O . ALA A 1 120 ? -18.508 5.514 28.811 1.00 97.00 120 ALA A O 1
ATOM 948 N N . TYR A 1 121 ? -18.305 3.374 28.131 1.00 97.69 121 TYR A N 1
ATOM 949 C CA . TYR A 1 121 ? -17.111 3.540 27.301 1.00 97.69 121 TYR A CA 1
ATOM 950 C C . TYR A 1 121 ? -17.445 3.197 25.854 1.00 97.69 121 TYR A C 1
ATOM 952 O O . TYR A 1 121 ? -18.124 2.200 25.603 1.00 97.69 121 TYR A O 1
ATOM 960 N N . SER A 1 122 ? -16.942 3.995 24.917 1.00 98.06 122 SER A N 1
ATOM 961 C CA . SER A 1 122 ? -16.927 3.611 23.511 1.00 98.06 122 SER A CA 1
ATOM 962 C C . SER A 1 122 ? -15.886 2.514 23.264 1.00 98.06 122 SER A C 1
ATOM 964 O O . SER A 1 122 ? -14.978 2.269 24.068 1.00 98.06 122 SER A O 1
ATOM 966 N N . GLU A 1 123 ? -15.963 1.901 22.090 1.00 95.94 123 GLU A N 1
ATOM 967 C CA . GLU A 1 123 ? -14.848 1.166 21.508 1.00 95.94 123 GLU A CA 1
ATOM 968 C C . GLU A 1 123 ? -13.644 2.093 21.284 1.00 95.94 123 GLU A C 1
ATOM 970 O O . GLU A 1 123 ? -13.756 3.324 21.261 1.00 95.94 123 GLU A O 1
ATOM 975 N N . HIS A 1 124 ? -12.464 1.489 21.135 1.00 94.44 124 HIS A N 1
ATOM 976 C CA . HIS A 1 124 ? -11.232 2.235 20.893 1.00 94.44 124 HIS A CA 1
ATOM 977 C C . HIS A 1 124 ? -10.972 2.396 19.393 1.00 94.44 124 HIS A C 1
ATOM 979 O O . HIS A 1 124 ? -10.672 1.419 18.701 1.00 94.44 124 HIS A O 1
ATOM 985 N N . ALA A 1 125 ? -10.946 3.639 18.923 1.00 94.81 125 ALA A N 1
ATOM 986 C CA . ALA A 1 125 ? -10.432 3.993 17.610 1.00 94.81 125 ALA A CA 1
ATOM 987 C C . ALA A 1 125 ? -8.901 4.024 17.629 1.00 94.81 125 ALA A C 1
ATOM 989 O O . ALA A 1 125 ? -8.278 4.643 18.495 1.00 94.81 125 ALA A O 1
ATOM 990 N N . ARG A 1 126 ? -8.260 3.369 16.658 1.00 93.31 126 ARG A N 1
ATOM 991 C CA . ARG A 1 126 ? -6.817 3.515 16.430 1.00 93.31 126 ARG A CA 1
ATOM 992 C C . ARG A 1 126 ? -6.592 4.563 15.350 1.00 93.31 126 ARG A C 1
ATOM 994 O O . ARG A 1 126 ? -7.014 4.359 14.217 1.00 93.31 126 ARG A O 1
ATOM 1001 N N . VAL A 1 127 ? -5.852 5.610 15.691 1.00 94.94 127 VAL A N 1
ATOM 1002 C CA . VAL A 1 127 ? -5.397 6.631 14.746 1.00 94.94 127 VAL A CA 1
ATOM 1003 C C . VAL A 1 127 ? -3.935 6.370 14.414 1.00 94.94 127 VAL A C 1
ATOM 1005 O O . VAL A 1 127 ? -3.065 6.338 15.292 1.00 94.94 127 VAL A O 1
ATOM 1008 N N . SER A 1 128 ? -3.666 6.147 13.132 1.00 92.31 128 SER A N 1
ATOM 1009 C CA . SER A 1 128 ? -2.318 5.995 12.592 1.00 92.31 128 SER A CA 1
ATOM 1010 C C . SER A 1 128 ? -1.949 7.259 11.834 1.00 92.31 128 SER A C 1
ATOM 1012 O O . SER A 1 128 ? -2.626 7.602 10.877 1.00 92.31 128 SER A O 1
ATOM 1014 N N . VAL A 1 129 ? -0.861 7.925 12.229 1.00 94.94 129 VAL A N 1
ATOM 1015 C CA . VAL A 1 129 ? -0.308 9.062 11.475 1.00 94.94 129 VAL A CA 1
ATOM 1016 C C . VAL A 1 129 ? 1.037 8.678 10.866 1.00 94.94 129 VAL A C 1
ATOM 1018 O O . VAL A 1 129 ? 1.914 8.176 11.581 1.00 94.94 129 VAL A O 1
ATOM 1021 N N . SER A 1 130 ? 1.202 8.885 9.562 1.00 93.44 130 SER A N 1
ATOM 1022 C CA . SER A 1 130 ? 2.417 8.578 8.796 1.00 93.44 130 SER A CA 1
ATOM 1023 C C . SER A 1 130 ? 3.065 9.856 8.236 1.00 93.44 130 SER A C 1
ATOM 1025 O O . SER A 1 130 ? 2.368 10.812 7.891 1.00 93.44 130 SER A O 1
ATOM 1027 N N . PRO A 1 131 ? 4.406 9.935 8.151 1.00 94.81 131 PRO A N 1
ATOM 1028 C CA . PRO A 1 131 ? 5.075 11.103 7.587 1.00 94.81 131 PRO A CA 1
ATOM 1029 C C . PRO A 1 131 ? 4.942 11.142 6.056 1.00 94.81 131 PRO A C 1
ATOM 1031 O O . PRO A 1 131 ? 4.644 10.142 5.410 1.00 94.81 131 PRO A O 1
ATOM 1034 N N . LEU A 1 132 ? 5.235 12.298 5.454 1.00 93.38 132 LEU A N 1
ATOM 1035 C CA . LEU A 1 132 ? 5.209 12.470 3.994 1.00 93.38 132 LEU A CA 1
ATOM 1036 C C . LEU A 1 132 ? 6.463 11.932 3.279 1.00 93.38 132 LEU A C 1
ATOM 1038 O O . LEU A 1 132 ? 6.435 11.775 2.060 1.00 93.38 132 LEU A O 1
ATOM 1042 N N . PHE A 1 133 ? 7.548 11.643 4.008 1.00 95.19 133 PHE A N 1
ATOM 1043 C CA . PHE A 1 133 ? 8.823 11.136 3.466 1.00 95.19 133 PHE A CA 1
ATOM 1044 C C . PHE A 1 133 ? 9.469 12.035 2.388 1.00 95.19 133 PHE A C 1
ATOM 1046 O O . PHE A 1 133 ? 10.115 11.539 1.465 1.00 95.19 133 PHE A O 1
ATOM 1053 N N . LEU A 1 134 ? 9.312 13.361 2.503 1.00 93.94 134 LEU A N 1
ATOM 1054 C CA . LEU A 1 134 ? 9.820 14.342 1.527 1.00 93.94 134 LEU A CA 1
ATOM 1055 C C . LEU A 1 134 ? 11.352 14.358 1.396 1.00 93.94 134 LEU A C 1
ATOM 1057 O O . LEU A 1 134 ? 11.885 14.809 0.388 1.00 93.94 134 LEU A O 1
ATOM 1061 N N . ASP A 1 135 ? 12.069 13.853 2.397 1.00 95.25 135 ASP A N 1
ATOM 1062 C CA . ASP A 1 135 ? 13.527 13.719 2.401 1.00 95.25 135 ASP A CA 1
ATOM 1063 C C . ASP A 1 135 ? 14.024 12.440 1.696 1.00 95.25 135 ASP A C 1
ATOM 1065 O O . ASP A 1 135 ? 15.231 12.205 1.610 1.00 95.25 135 ASP A O 1
ATOM 1069 N N . LYS A 1 136 ? 13.116 11.578 1.218 1.00 97.94 136 LYS A N 1
ATOM 1070 C CA . LYS A 1 136 ? 13.439 10.298 0.571 1.00 97.94 136 LYS A CA 1
ATOM 1071 C C . LYS A 1 136 ? 13.287 10.367 -0.947 1.00 97.94 136 LYS A C 1
ATOM 1073 O O . LYS A 1 136 ? 12.599 11.233 -1.483 1.00 97.94 136 LYS A O 1
ATOM 1078 N N . SER A 1 137 ? 13.904 9.412 -1.648 1.00 98.12 137 SER A N 1
ATOM 1079 C CA . SER A 1 137 ? 13.703 9.245 -3.093 1.00 98.12 137 SER A CA 1
ATOM 1080 C C . SER A 1 137 ? 12.230 8.997 -3.418 1.00 98.12 137 SER A C 1
ATOM 1082 O O . SER A 1 137 ? 11.506 8.410 -2.611 1.00 98.12 137 SER A O 1
ATOM 1084 N N . VAL A 1 138 ? 11.790 9.380 -4.619 1.00 98.44 138 VAL A N 1
ATOM 1085 C CA . VAL A 1 138 ? 10.391 9.182 -5.022 1.00 98.44 138 VAL A CA 1
ATOM 1086 C C . VAL A 1 138 ? 10.001 7.698 -5.014 1.00 98.44 138 VAL A C 1
ATOM 1088 O O . VAL A 1 138 ? 8.905 7.348 -4.593 1.00 98.44 138 VAL A O 1
ATOM 1091 N N . ALA A 1 139 ? 10.938 6.804 -5.353 1.00 98.50 139 ALA A N 1
ATOM 1092 C CA . ALA A 1 139 ? 10.723 5.361 -5.276 1.00 98.50 139 ALA A CA 1
ATOM 1093 C C . ALA A 1 139 ? 10.449 4.892 -3.838 1.00 98.50 139 ALA A C 1
ATOM 1095 O O . ALA A 1 139 ? 9.582 4.053 -3.602 1.00 98.50 139 ALA A O 1
ATOM 1096 N N . ARG A 1 140 ? 11.151 5.466 -2.849 1.00 98.25 140 ARG A N 1
ATOM 1097 C CA . ARG A 1 140 ? 10.864 5.186 -1.440 1.00 98.25 140 ARG A CA 1
ATOM 1098 C C . ARG A 1 140 ? 9.507 5.748 -1.032 1.00 98.25 140 ARG A C 1
ATOM 1100 O O . ARG A 1 140 ? 8.788 5.059 -0.325 1.00 98.25 140 ARG A O 1
ATOM 1107 N N . GLN A 1 141 ? 9.150 6.951 -1.478 1.00 98.44 141 GLN A N 1
ATOM 1108 C CA . GLN A 1 141 ? 7.841 7.541 -1.186 1.00 98.44 141 GLN A CA 1
ATOM 1109 C C . GLN A 1 141 ? 6.700 6.645 -1.700 1.00 98.44 141 GLN A C 1
ATOM 1111 O O . GLN A 1 141 ? 5.817 6.306 -0.922 1.00 98.44 141 GLN A O 1
ATOM 1116 N N . TRP A 1 142 ? 6.768 6.169 -2.948 1.00 98.75 142 TRP A N 1
ATOM 1117 C CA . TRP A 1 142 ? 5.780 5.238 -3.514 1.00 98.75 142 TRP A CA 1
ATOM 1118 C C . TRP A 1 142 ? 5.757 3.866 -2.839 1.00 98.75 142 TRP A C 1
ATOM 1120 O O . TRP A 1 142 ? 4.689 3.277 -2.687 1.00 98.75 142 TRP A O 1
ATOM 1130 N N . MET A 1 143 ? 6.909 3.362 -2.390 1.00 98.62 143 MET A N 1
ATOM 1131 C CA . MET A 1 143 ? 6.954 2.141 -1.583 1.00 98.62 143 MET A CA 1
ATOM 1132 C C . MET A 1 143 ? 6.216 2.319 -0.250 1.00 98.62 143 MET A C 1
ATOM 1134 O O . MET A 1 143 ? 5.490 1.422 0.164 1.00 98.62 143 MET A O 1
ATOM 1138 N N . GLU A 1 144 ? 6.358 3.469 0.414 1.00 97.75 144 GLU A N 1
ATOM 1139 C CA . GLU A 1 144 ? 5.611 3.752 1.647 1.00 97.75 144 GLU A CA 1
ATOM 1140 C C . GLU A 1 144 ? 4.104 3.858 1.394 1.00 97.75 144 GLU A C 1
ATOM 1142 O O . GLU A 1 144 ? 3.336 3.365 2.215 1.00 97.75 144 GLU A O 1
ATOM 1147 N N . GLU A 1 145 ? 3.675 4.407 0.250 1.00 97.75 145 GLU A N 1
ATOM 1148 C CA . GLU A 1 145 ? 2.254 4.399 -0.134 1.00 97.75 145 GLU A CA 1
ATOM 1149 C C . GLU A 1 145 ? 1.706 2.975 -0.278 1.00 97.75 145 GLU A C 1
ATOM 1151 O O . GLU A 1 145 ? 0.632 2.669 0.234 1.00 97.75 145 GLU A O 1
ATOM 1156 N N . LEU A 1 146 ? 2.455 2.077 -0.927 1.00 98.12 146 LEU A N 1
ATOM 1157 C CA . LEU A 1 146 ? 2.058 0.674 -1.041 1.00 98.12 146 LEU A CA 1
ATOM 1158 C C . LEU A 1 146 ? 2.028 -0.026 0.322 1.00 98.12 146 LEU A C 1
ATOM 1160 O O . LEU A 1 146 ? 1.086 -0.756 0.615 1.00 98.12 146 LEU A O 1
ATOM 1164 N N . LEU A 1 147 ? 3.047 0.174 1.159 1.00 96.12 147 LEU A N 1
ATOM 1165 C CA . LEU A 1 147 ? 3.087 -0.434 2.490 1.00 96.12 147 LEU A CA 1
ATOM 1166 C C . LEU A 1 147 ? 1.939 0.057 3.372 1.00 96.12 147 LEU A C 1
ATOM 1168 O O . LEU A 1 147 ? 1.424 -0.717 4.175 1.00 96.12 147 LEU A O 1
ATOM 1172 N N . GLU A 1 148 ? 1.545 1.319 3.232 1.00 93.69 148 GLU A N 1
ATOM 1173 C CA . GLU A 1 148 ? 0.390 1.874 3.924 1.00 93.69 148 GLU A CA 1
ATOM 1174 C C . GLU A 1 148 ? -0.918 1.265 3.405 1.00 93.69 148 GLU A C 1
ATOM 1176 O O . GLU A 1 148 ? -1.689 0.749 4.208 1.00 93.69 148 GLU A O 1
ATOM 1181 N N . ALA A 1 149 ? -1.109 1.181 2.086 1.00 94.12 149 ALA A N 1
ATOM 1182 C CA . ALA A 1 149 ? -2.267 0.509 1.493 1.00 94.12 149 ALA A CA 1
ATOM 1183 C C . ALA A 1 149 ? -2.395 -0.957 1.963 1.00 94.12 149 ALA A C 1
ATOM 1185 O O . ALA A 1 149 ? -3.466 -1.387 2.381 1.00 94.12 149 ALA A O 1
ATOM 1186 N N . ILE A 1 150 ? -1.285 -1.707 2.018 1.00 93.81 150 ILE A N 1
ATOM 1187 C CA . ILE A 1 150 ? -1.258 -3.089 2.537 1.00 93.81 150 ILE A CA 1
ATOM 1188 C C . ILE A 1 150 ? -1.713 -3.165 4.006 1.00 93.81 150 ILE A C 1
ATOM 1190 O O . ILE A 1 150 ? -2.367 -4.133 4.391 1.00 93.81 150 ILE A O 1
ATOM 1194 N N . ARG A 1 151 ? -1.371 -2.180 4.851 1.00 89.31 151 ARG A N 1
ATOM 1195 C CA . ARG A 1 151 ? -1.788 -2.163 6.271 1.00 89.31 151 ARG A CA 1
ATOM 1196 C C . ARG A 1 151 ? -3.294 -1.962 6.436 1.00 89.31 151 ARG A C 1
ATOM 1198 O O . ARG A 1 151 ? -3.841 -2.381 7.457 1.00 89.31 151 ARG A O 1
ATOM 1205 N N . GLN A 1 152 ? -3.923 -1.291 5.477 1.00 87.31 152 GLN A N 1
ATOM 1206 C CA . GLN A 1 152 ? -5.343 -0.946 5.502 1.00 87.31 152 GLN A CA 1
ATOM 1207 C C . GLN A 1 152 ? -6.224 -2.055 4.903 1.00 87.31 152 GLN A C 1
ATOM 1209 O O . GLN A 1 152 ? -7.386 -2.190 5.292 1.00 87.31 152 GLN A O 1
ATOM 1214 N N . ASP A 1 153 ? -5.644 -2.886 4.035 1.00 88.75 153 ASP A N 1
ATOM 1215 C CA . ASP A 1 153 ? -6.312 -3.970 3.314 1.00 88.75 153 ASP A CA 1
ATOM 1216 C C . ASP A 1 153 ? -6.476 -5.268 4.146 1.00 88.75 153 ASP A C 1
ATOM 1218 O O . ASP A 1 153 ? -6.025 -5.397 5.294 1.00 88.75 153 ASP A O 1
ATOM 1222 N N . TYR A 1 154 ? -7.133 -6.267 3.556 1.00 83.19 154 TYR A N 1
ATOM 1223 C CA . TYR A 1 154 ? -7.187 -7.634 4.045 1.00 83.19 154 TYR A CA 1
ATOM 1224 C C . TYR A 1 154 ? -5.802 -8.304 4.018 1.00 83.19 154 TYR A C 1
ATOM 1226 O O . TYR A 1 154 ? -4.992 -8.057 3.117 1.00 83.19 154 TYR A O 1
ATOM 1234 N N . PRO A 1 155 ? -5.512 -9.210 4.972 1.00 83.25 155 PRO A N 1
ATOM 1235 C CA . PRO A 1 155 ? -4.299 -10.018 4.933 1.00 83.25 155 PRO A CA 1
ATOM 1236 C C . PRO A 1 155 ? -4.289 -10.963 3.720 1.00 83.25 155 PRO A C 1
ATOM 1238 O O . PRO A 1 155 ? -4.894 -12.029 3.742 1.00 83.25 155 PRO A O 1
ATOM 1241 N N . ALA A 1 156 ? -3.560 -10.585 2.670 1.00 88.94 156 ALA A N 1
ATOM 1242 C CA . ALA A 1 156 ? -3.385 -11.376 1.454 1.00 88.94 156 ALA A CA 1
ATOM 1243 C C . ALA A 1 156 ? -1.885 -11.480 1.120 1.00 88.94 156 ALA A C 1
ATOM 1245 O O . ALA A 1 156 ? -1.407 -10.812 0.204 1.00 88.94 156 ALA A O 1
ATOM 1246 N N . PRO A 1 157 ? -1.094 -12.257 1.888 1.00 90.81 157 PRO A N 1
ATOM 1247 C CA . PRO A 1 157 ? 0.369 -12.195 1.850 1.00 90.81 157 PRO A CA 1
ATOM 1248 C C . PRO A 1 157 ? 0.937 -12.399 0.446 1.00 90.81 157 PRO A C 1
ATOM 1250 O O . PRO A 1 157 ? 1.817 -11.655 0.023 1.00 90.81 157 PRO A O 1
ATOM 1253 N N . THR A 1 158 ? 0.400 -13.356 -0.305 1.00 91.62 158 THR A N 1
ATOM 1254 C CA . THR A 1 158 ? 0.899 -13.671 -1.640 1.00 91.62 158 THR A CA 1
ATOM 1255 C C . THR A 1 158 ? 0.529 -12.606 -2.682 1.00 91.62 158 THR A C 1
ATOM 1257 O O . THR A 1 158 ? 1.362 -12.250 -3.517 1.00 91.62 158 THR A O 1
ATOM 1260 N N . VAL A 1 159 ? -0.677 -12.035 -2.602 1.00 93.62 159 VAL A N 1
ATOM 1261 C CA . VAL A 1 159 ? -1.117 -10.900 -3.433 1.00 93.62 159 VAL A CA 1
ATOM 1262 C C . VAL A 1 159 ? -0.290 -9.652 -3.113 1.00 93.62 159 VAL A C 1
ATOM 1264 O O . VAL A 1 159 ? 0.221 -8.991 -4.016 1.00 93.62 159 VAL A O 1
ATOM 1267 N N . HIS A 1 160 ? -0.063 -9.366 -1.830 1.00 94.75 160 HIS A N 1
ATOM 1268 C CA . HIS A 1 160 ? 0.723 -8.215 -1.381 1.00 94.75 160 HIS A CA 1
ATOM 1269 C C . HIS A 1 160 ? 2.200 -8.331 -1.770 1.00 94.75 160 HIS A C 1
ATOM 1271 O O . HIS A 1 160 ? 2.785 -7.353 -2.235 1.00 94.75 160 HIS A O 1
ATOM 1277 N N . SER A 1 161 ? 2.801 -9.525 -1.692 1.00 94.19 161 SER A N 1
ATOM 1278 C CA . SER A 1 161 ? 4.143 -9.778 -2.240 1.00 94.19 161 SER A CA 1
ATOM 1279 C C . SER A 1 161 ? 4.213 -9.514 -3.746 1.00 94.19 161 SER A C 1
ATOM 1281 O O . SER A 1 161 ? 5.168 -8.902 -4.228 1.00 94.19 161 SER A O 1
ATOM 1283 N N . ARG A 1 162 ? 3.182 -9.906 -4.497 1.00 94.56 162 ARG A N 1
ATOM 1284 C CA . ARG A 1 162 ? 3.091 -9.643 -5.936 1.00 94.56 162 ARG A CA 1
ATOM 1285 C C . ARG A 1 162 ? 2.909 -8.154 -6.258 1.00 94.56 162 ARG A C 1
ATOM 1287 O O . ARG A 1 162 ? 3.471 -7.670 -7.244 1.00 94.56 162 ARG A O 1
ATOM 1294 N N . ASN A 1 163 ? 2.187 -7.408 -5.422 1.00 96.19 163 ASN A N 1
ATOM 1295 C CA . ASN A 1 163 ? 2.066 -5.952 -5.533 1.00 96.19 163 ASN A CA 1
ATOM 1296 C C . ASN A 1 163 ? 3.409 -5.251 -5.273 1.00 96.19 163 ASN A C 1
ATOM 1298 O O . ASN A 1 163 ? 3.789 -4.372 -6.046 1.00 96.19 163 ASN A O 1
ATOM 1302 N N . LEU A 1 164 ? 4.163 -5.691 -4.256 1.00 97.75 164 LEU A N 1
ATOM 1303 C CA . LEU A 1 164 ? 5.525 -5.211 -3.966 1.00 97.75 164 LEU A CA 1
ATOM 1304 C C . LEU A 1 164 ? 6.471 -5.439 -5.147 1.00 97.75 164 LEU A C 1
ATOM 1306 O O . LEU A 1 164 ? 7.218 -4.532 -5.523 1.00 97.75 164 LEU A O 1
ATOM 1310 N N . PHE A 1 165 ? 6.405 -6.620 -5.761 1.00 96.62 165 PHE A N 1
ATOM 1311 C CA . PHE A 1 165 ? 7.160 -6.926 -6.971 1.00 96.62 165 PHE A CA 1
ATOM 1312 C C . PHE A 1 165 ? 6.750 -6.026 -8.144 1.00 96.62 165 PHE A C 1
ATOM 1314 O O . PHE A 1 165 ? 7.598 -5.346 -8.714 1.00 96.62 165 PHE A O 1
ATOM 1321 N N . SER A 1 166 ? 5.451 -5.956 -8.455 1.00 97.19 166 SER A N 1
ATOM 1322 C CA . SER A 1 166 ? 4.927 -5.161 -9.576 1.00 97.19 166 SER A CA 1
ATOM 1323 C C . SER A 1 166 ? 5.335 -3.690 -9.468 1.00 97.19 166 SER A C 1
ATOM 1325 O O . SER A 1 166 ? 5.781 -3.097 -10.448 1.00 97.19 166 SER A O 1
ATOM 1327 N N . LEU A 1 167 ? 5.214 -3.107 -8.270 1.00 98.69 167 LEU A N 1
ATOM 1328 C CA . LEU A 1 167 ? 5.627 -1.731 -8.027 1.00 98.69 167 LEU A CA 1
ATOM 1329 C C . LEU A 1 167 ? 7.138 -1.574 -8.224 1.00 98.69 167 LEU A C 1
ATOM 1331 O O . LEU A 1 167 ? 7.567 -0.684 -8.950 1.00 98.69 167 LEU A O 1
ATOM 1335 N N . SER A 1 168 ? 7.943 -2.442 -7.609 1.00 98.38 168 SER A N 1
ATOM 1336 C CA . SER A 1 168 ? 9.407 -2.368 -7.705 1.00 98.38 168 SER A CA 1
ATOM 1337 C C . SER A 1 168 ? 9.888 -2.460 -9.153 1.00 98.38 168 SER A C 1
ATOM 1339 O O . SER A 1 168 ? 10.732 -1.665 -9.560 1.00 98.38 168 SER A O 1
ATOM 1341 N N . THR A 1 169 ? 9.301 -3.359 -9.943 1.00 98.06 169 THR A N 1
ATOM 1342 C CA . THR A 1 169 ? 9.590 -3.506 -11.372 1.00 98.06 169 THR A CA 1
ATOM 1343 C C . THR A 1 169 ? 9.198 -2.265 -12.167 1.00 98.06 169 THR A C 1
ATOM 1345 O O . THR A 1 169 ? 10.007 -1.760 -12.938 1.00 98.06 169 THR A O 1
ATOM 1348 N N . ALA A 1 170 ? 7.998 -1.718 -11.949 1.00 98.75 170 ALA A N 1
ATOM 1349 C CA . ALA A 1 170 ? 7.559 -0.506 -12.640 1.00 98.75 170 ALA A CA 1
ATOM 1350 C C . ALA A 1 170 ? 8.495 0.684 -12.366 1.00 98.75 170 ALA A C 1
ATOM 1352 O O . ALA A 1 170 ? 8.846 1.429 -13.280 1.00 98.75 170 ALA A O 1
ATOM 1353 N N . MET A 1 171 ? 8.940 0.842 -11.116 1.00 98.81 171 MET A N 1
ATOM 1354 C CA . MET A 1 171 ? 9.886 1.896 -10.744 1.00 98.81 171 MET A CA 1
ATOM 1355 C C . MET A 1 171 ? 11.294 1.641 -11.305 1.00 98.81 171 MET A C 1
ATOM 1357 O O . MET A 1 171 ? 11.961 2.591 -11.714 1.00 98.81 171 MET A O 1
ATOM 1361 N N . TRP A 1 172 ? 11.750 0.384 -11.334 1.00 98.56 172 TRP A N 1
ATOM 1362 C CA . TRP A 1 172 ? 13.043 0.007 -11.912 1.00 98.56 172 TRP A CA 1
ATOM 1363 C C . TRP A 1 172 ? 13.093 0.283 -13.414 1.00 98.56 172 TRP A C 1
ATOM 1365 O O . TRP A 1 172 ? 14.003 0.972 -13.868 1.00 98.56 172 TRP A O 1
ATOM 1375 N N . ASP A 1 173 ? 12.093 -0.173 -14.167 1.00 98.69 173 ASP A N 1
ATOM 1376 C CA . ASP A 1 173 ? 12.033 0.012 -15.620 1.00 98.69 173 ASP A CA 1
ATOM 1377 C C . ASP A 1 173 ? 11.938 1.502 -15.986 1.00 98.69 173 ASP A C 1
ATOM 1379 O O . ASP A 1 173 ? 12.604 1.972 -16.915 1.00 98.69 173 ASP A O 1
ATOM 1383 N N . ALA A 1 174 ? 11.192 2.286 -15.197 1.00 98.69 174 ALA A N 1
ATOM 1384 C CA . ALA A 1 174 ? 11.124 3.737 -15.361 1.00 98.69 174 ALA A CA 1
ATOM 1385 C C . ALA A 1 174 ? 12.475 4.407 -15.093 1.00 98.69 174 ALA A C 1
ATOM 1387 O O . ALA A 1 174 ? 12.896 5.278 -15.850 1.00 98.69 174 ALA A O 1
ATOM 1388 N N . TRP A 1 175 ? 13.192 3.983 -14.050 1.00 98.44 175 TRP A N 1
ATOM 1389 C CA . TRP A 1 175 ? 14.526 4.501 -13.759 1.00 98.44 175 TRP A CA 1
ATOM 1390 C C . TRP A 1 175 ? 15.547 4.133 -14.849 1.00 98.44 175 TRP A C 1
ATOM 1392 O O . TRP A 1 175 ? 16.333 4.991 -15.269 1.00 98.44 175 TRP A O 1
ATOM 1402 N N . ALA A 1 176 ? 15.510 2.877 -15.309 1.00 98.06 176 ALA A N 1
ATOM 1403 C CA . ALA A 1 176 ? 16.415 2.301 -16.301 1.00 98.06 176 ALA A CA 1
ATOM 1404 C C . ALA A 1 176 ? 16.281 2.966 -17.677 1.00 98.06 176 ALA A C 1
ATOM 1406 O O . ALA A 1 176 ? 17.278 3.127 -18.375 1.00 98.06 176 ALA A O 1
ATOM 1407 N N . THR A 1 177 ? 15.077 3.432 -18.028 1.00 97.69 177 THR A N 1
ATOM 1408 C CA . THR A 1 177 ? 14.809 4.177 -19.273 1.00 97.69 177 THR A CA 1
ATOM 1409 C C . THR A 1 177 ? 15.709 5.412 -19.431 1.00 97.69 177 THR A C 1
ATOM 1411 O O . THR A 1 177 ? 16.068 5.782 -20.546 1.00 97.69 177 THR A O 1
ATOM 1414 N N . TYR A 1 178 ? 16.115 6.027 -18.316 1.00 97.44 178 TYR A N 1
ATOM 1415 C CA . TYR A 1 178 ? 16.965 7.222 -18.278 1.00 97.44 178 TYR A CA 1
ATOM 1416 C C . TYR A 1 178 ? 18.386 6.925 -17.767 1.00 97.44 178 TYR A C 1
ATOM 1418 O O . TYR A 1 178 ? 19.070 7.819 -17.267 1.00 97.44 178 TYR A O 1
ATOM 1426 N N . ASP A 1 179 ? 18.844 5.669 -17.808 1.00 95.75 179 ASP A N 1
ATOM 1427 C CA . ASP A 1 179 ? 20.229 5.325 -17.475 1.00 95.75 179 ASP A CA 1
ATOM 1428 C C . ASP A 1 179 ? 21.206 5.756 -18.574 1.00 95.75 179 ASP A C 1
ATOM 1430 O O . ASP A 1 179 ? 21.447 5.037 -19.541 1.00 95.75 179 ASP A O 1
ATOM 1434 N N . ALA A 1 180 ? 21.831 6.918 -18.373 1.00 90.88 180 ALA A N 1
ATOM 1435 C CA . ALA A 1 180 ? 22.856 7.454 -19.265 1.00 90.88 180 ALA A CA 1
ATOM 1436 C C . ALA A 1 180 ? 24.068 6.520 -19.442 1.00 90.88 180 ALA A C 1
ATOM 1438 O O . ALA A 1 180 ? 24.773 6.619 -20.444 1.00 90.88 180 ALA A O 1
ATOM 1439 N N . SER A 1 181 ? 24.325 5.609 -18.493 1.00 91.00 181 SER A N 1
ATOM 1440 C CA . SER A 1 181 ? 25.429 4.651 -18.610 1.00 91.00 181 SER A CA 1
ATOM 1441 C C . SER A 1 181 ? 25.123 3.487 -19.561 1.00 91.00 181 SER A C 1
ATOM 1443 O O . SER A 1 181 ? 26.051 2.814 -20.007 1.00 91.00 181 SER A O 1
ATOM 1445 N N . GLY A 1 182 ? 23.842 3.256 -19.873 1.00 88.25 182 GLY A N 1
ATOM 1446 C CA . GLY A 1 182 ? 23.373 2.172 -20.736 1.00 88.25 182 GLY A CA 1
ATOM 1447 C C . GLY A 1 182 ? 23.563 0.766 -20.158 1.00 88.25 182 GLY A C 1
ATOM 1448 O O . GLY A 1 182 ? 23.455 -0.208 -20.900 1.00 88.25 182 GLY A O 1
ATOM 1449 N N . ASN A 1 183 ? 23.866 0.645 -18.862 1.00 94.19 183 ASN A N 1
ATOM 1450 C CA . ASN A 1 183 ? 24.128 -0.640 -18.211 1.00 94.19 183 ASN A CA 1
ATOM 1451 C C . ASN A 1 183 ? 22.872 -1.239 -17.571 1.00 94.19 183 ASN A C 1
ATOM 1453 O O . ASN A 1 183 ? 22.842 -2.435 -17.278 1.00 94.19 183 ASN A O 1
ATOM 1457 N N . ALA A 1 184 ? 21.853 -0.420 -17.310 1.00 96.12 184 ALA A N 1
ATOM 1458 C CA . ALA A 1 184 ? 20.598 -0.876 -16.744 1.00 96.12 184 ALA A CA 1
ATOM 1459 C C . ALA A 1 184 ? 19.856 -1.795 -17.723 1.00 96.12 184 ALA A C 1
ATOM 1461 O O . ALA A 1 184 ? 19.666 -1.466 -18.894 1.00 96.12 184 ALA A O 1
ATOM 1462 N N . ILE A 1 185 ? 19.402 -2.941 -17.214 1.00 95.88 185 ILE A N 1
ATOM 1463 C CA . ILE A 1 185 ? 18.584 -3.901 -17.956 1.00 95.88 185 ILE A CA 1
ATOM 1464 C C . ILE A 1 185 ? 17.162 -3.825 -17.388 1.00 95.88 185 ILE A C 1
ATOM 1466 O O . ILE A 1 185 ? 16.963 -4.201 -16.226 1.00 95.88 185 ILE A O 1
ATOM 1470 N N . PRO A 1 186 ? 16.182 -3.320 -18.158 1.00 96.31 186 PRO A N 1
ATOM 1471 C CA . PRO A 1 186 ? 14.777 -3.365 -17.769 1.00 96.31 186 PRO A CA 1
ATOM 1472 C C . PRO A 1 186 ? 14.292 -4.807 -17.623 1.00 96.31 186 PRO A C 1
ATOM 1474 O O . PRO A 1 186 ? 14.784 -5.713 -18.298 1.00 96.31 186 PRO A O 1
ATOM 1477 N N . TYR A 1 187 ? 13.321 -5.018 -16.743 1.00 95.88 187 TYR A N 1
ATOM 1478 C CA . TYR A 1 187 ? 12.777 -6.334 -16.442 1.00 95.88 187 TYR A CA 1
ATOM 1479 C C . TYR A 1 187 ? 11.548 -6.666 -17.307 1.00 95.88 187 TYR A C 1
ATOM 1481 O O . TYR A 1 187 ? 11.519 -7.728 -17.922 1.00 95.88 187 TYR A O 1
ATOM 1489 N N . ILE A 1 188 ? 10.551 -5.773 -17.402 1.00 96.00 188 ILE A N 1
ATOM 1490 C CA . ILE A 1 188 ? 9.347 -5.971 -18.241 1.00 96.00 188 ILE A CA 1
ATOM 1491 C C . ILE A 1 188 ? 9.315 -4.995 -19.423 1.00 96.00 188 ILE A C 1
ATOM 1493 O O . ILE A 1 188 ? 9.023 -5.385 -20.554 1.00 96.00 188 ILE A O 1
ATOM 1497 N N . ALA A 1 189 ? 9.559 -3.712 -19.175 1.00 95.81 189 ALA A N 1
ATOM 1498 C CA . ALA A 1 189 ? 9.326 -2.634 -20.121 1.00 95.81 189 ALA A CA 1
ATOM 1499 C C . ALA A 1 189 ? 10.635 -1.965 -20.551 1.00 95.81 189 ALA A C 1
ATOM 1501 O O . ALA A 1 189 ? 11.142 -1.074 -19.877 1.00 95.81 189 ALA A O 1
ATOM 1502 N N . ASP A 1 190 ? 11.141 -2.345 -21.726 1.00 95.31 190 ASP A N 1
ATOM 1503 C CA . ASP A 1 190 ? 12.298 -1.687 -22.345 1.00 95.31 190 ASP A CA 1
ATOM 1504 C C . ASP A 1 190 ? 11.876 -0.448 -23.156 1.00 95.31 190 ASP A C 1
ATOM 1506 O O . ASP A 1 190 ? 11.736 -0.489 -24.380 1.00 95.31 190 ASP A O 1
ATOM 1510 N N . GLU A 1 191 ? 11.572 0.649 -22.460 1.00 95.88 191 GLU A N 1
ATOM 1511 C CA . GLU A 1 191 ? 11.319 1.951 -23.085 1.00 95.88 191 GLU A CA 1
ATOM 1512 C C . GLU 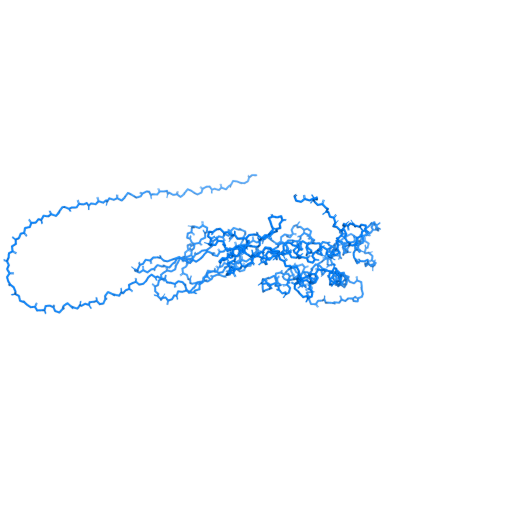A 1 191 ? 12.636 2.642 -23.457 1.00 95.88 191 GLU A C 1
ATOM 1514 O O . GLU A 1 191 ? 13.620 2.589 -22.720 1.00 95.88 191 GLU A O 1
ATOM 1519 N N . LYS A 1 192 ? 12.648 3.330 -24.604 1.00 91.94 192 LYS A N 1
ATOM 1520 C CA . LYS A 1 192 ? 13.804 4.092 -25.088 1.00 91.94 192 LYS A CA 1
ATOM 1521 C C . LYS A 1 192 ? 13.411 5.544 -25.312 1.00 91.94 192 LYS A C 1
ATOM 1523 O O . LYS A 1 192 ? 12.410 5.823 -25.971 1.00 91.94 192 LYS A O 1
ATOM 1528 N N . VAL A 1 193 ? 14.225 6.455 -24.796 1.00 94.94 193 VAL A N 1
ATOM 1529 C CA . VAL A 1 193 ? 14.055 7.902 -24.939 1.00 94.94 193 VAL A CA 1
ATOM 1530 C C . VAL A 1 193 ? 15.394 8.560 -25.239 1.00 94.94 193 VAL A C 1
ATOM 1532 O O . VAL A 1 193 ? 16.452 7.991 -24.975 1.00 94.94 193 VAL A O 1
ATOM 1535 N N . GLU A 1 194 ? 15.343 9.771 -25.784 1.00 95.00 194 GLU A N 1
ATOM 1536 C CA . GLU A 1 194 ? 16.503 10.654 -25.785 1.00 95.00 194 GLU A CA 1
ATOM 1537 C C . GLU A 1 194 ? 16.752 11.121 -24.347 1.00 95.00 194 GLU A C 1
ATOM 1539 O O . GLU A 1 194 ? 15.867 11.693 -23.708 1.00 95.00 194 GLU A O 1
ATOM 1544 N N . ILE A 1 195 ? 17.931 10.801 -23.814 1.00 94.94 195 ILE A N 1
ATOM 1545 C CA . ILE A 1 195 ? 18.289 11.119 -22.432 1.00 94.94 195 ILE A CA 1
ATOM 1546 C C . ILE A 1 195 ? 18.787 12.571 -22.391 1.00 94.94 195 ILE A C 1
ATOM 1548 O O . ILE A 1 195 ? 19.702 12.901 -23.148 1.00 94.94 195 ILE A O 1
ATOM 1552 N N . PRO A 1 196 ? 18.227 13.435 -21.522 1.00 94.81 196 PRO A N 1
ATOM 1553 C CA . PRO A 1 196 ? 18.731 14.794 -21.342 1.00 94.81 196 PRO A CA 1
ATOM 1554 C C . PRO A 1 196 ? 20.210 14.808 -20.936 1.00 94.81 196 PRO A C 1
ATOM 1556 O O . PRO A 1 196 ? 20.651 13.941 -20.187 1.00 94.81 196 PRO A O 1
ATOM 1559 N N . GLU A 1 197 ? 20.971 15.816 -21.367 1.00 93.94 197 GLU A N 1
ATOM 1560 C CA . GLU A 1 197 ? 22.391 15.941 -20.994 1.00 93.94 197 GLU A CA 1
ATOM 1561 C C . GLU A 1 197 ? 22.587 16.395 -19.536 1.00 93.94 197 GLU A C 1
ATOM 1563 O O . GLU A 1 197 ? 23.596 16.078 -18.904 1.00 93.94 197 GLU A O 1
ATOM 1568 N N . GLU A 1 198 ? 21.630 17.146 -18.985 1.00 96.25 198 GLU A N 1
ATOM 1569 C CA . GLU A 1 198 ? 21.722 17.688 -17.630 1.00 96.25 198 GLU A CA 1
ATOM 1570 C C . GLU A 1 198 ? 21.255 16.673 -16.578 1.00 96.25 198 GLU A C 1
ATOM 1572 O O . GLU A 1 198 ? 20.095 16.260 -16.565 1.00 96.25 198 GLU A O 1
ATOM 1577 N N . GLU A 1 199 ? 22.123 16.346 -15.616 1.00 95.31 199 GLU A N 1
ATOM 1578 C CA . GLU A 1 199 ? 21.821 15.403 -14.523 1.00 95.31 199 GLU A CA 1
ATOM 1579 C C . GLU A 1 199 ? 20.558 15.786 -13.727 1.00 95.31 199 GLU A C 1
ATOM 1581 O O . GLU A 1 199 ? 19.801 14.919 -13.284 1.00 95.31 199 GLU A O 1
ATOM 1586 N N . ALA A 1 200 ? 20.296 17.088 -13.565 1.00 96.56 200 ALA A N 1
ATOM 1587 C CA . ALA A 1 200 ? 19.082 17.575 -12.915 1.00 96.56 200 ALA A CA 1
ATOM 1588 C C . ALA A 1 200 ? 17.818 17.159 -13.689 1.00 96.56 200 ALA A C 1
ATOM 1590 O O . ALA A 1 200 ? 16.897 16.601 -13.093 1.00 96.56 200 ALA A O 1
ATOM 1591 N N . LEU A 1 201 ? 17.820 17.327 -15.015 1.00 96.75 201 LEU A N 1
ATOM 1592 C CA . LEU A 1 201 ? 16.713 16.942 -15.894 1.00 96.75 201 LEU A CA 1
ATOM 1593 C C . LEU A 1 201 ? 16.557 15.419 -15.994 1.00 96.75 201 LEU A C 1
ATOM 1595 O O . LEU A 1 201 ? 15.431 14.923 -16.047 1.00 96.75 201 LEU A O 1
ATOM 1599 N N . ILE A 1 202 ? 17.659 14.658 -15.961 1.00 97.31 202 ILE A N 1
ATOM 1600 C CA . ILE A 1 202 ? 17.614 13.188 -15.86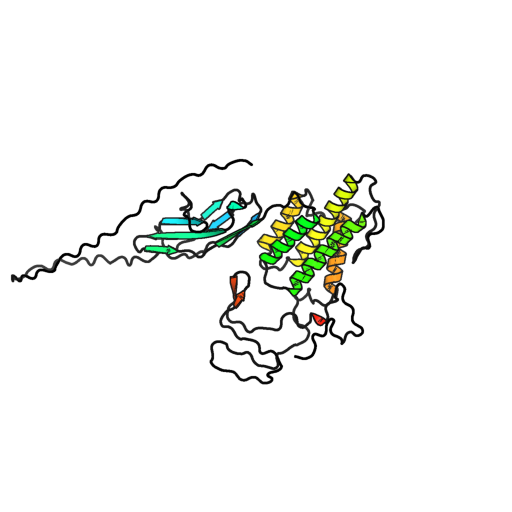4 1.00 97.31 202 ILE A CA 1
ATOM 1601 C C . ILE A 1 202 ? 16.884 12.777 -14.581 1.00 97.31 202 ILE A C 1
ATOM 1603 O O . ILE A 1 202 ? 15.997 11.920 -14.605 1.00 97.31 202 ILE A O 1
ATOM 1607 N N . LYS A 1 203 ? 17.235 13.388 -13.443 1.00 97.38 203 LYS A N 1
ATOM 1608 C CA . LYS A 1 203 ? 16.608 13.094 -12.150 1.00 97.38 203 LYS A CA 1
ATOM 1609 C C . LYS A 1 203 ? 15.126 13.474 -12.126 1.00 97.38 203 LYS A C 1
ATOM 1611 O O . LYS A 1 203 ? 14.325 12.696 -11.614 1.00 97.38 203 LYS A O 1
ATOM 1616 N N . GLU A 1 204 ? 14.761 14.633 -12.666 1.00 98.06 204 GLU A N 1
ATOM 1617 C CA . GLU A 1 204 ? 13.364 15.072 -12.780 1.00 98.06 204 GLU A CA 1
ATOM 1618 C C . GLU A 1 204 ? 12.550 14.116 -13.658 1.00 98.06 204 GLU A C 1
ATOM 1620 O O . GLU A 1 204 ? 11.511 13.623 -13.217 1.00 98.06 204 GLU A O 1
ATOM 1625 N N . SER A 1 205 ? 13.086 13.744 -14.824 1.00 98.56 205 SER A N 1
ATOM 1626 C CA . SER A 1 205 ? 12.450 12.791 -15.741 1.00 98.56 205 SER A CA 1
ATOM 1627 C C . SER A 1 205 ? 12.254 11.418 -15.097 1.00 98.56 205 SER A C 1
ATOM 1629 O O . SER A 1 205 ? 11.173 10.836 -15.169 1.00 98.56 205 SER A O 1
ATOM 1631 N N . ARG A 1 206 ? 13.268 10.907 -14.384 1.00 98.25 206 ARG A N 1
ATOM 1632 C CA . ARG A 1 206 ? 13.142 9.663 -13.608 1.00 98.25 206 ARG A CA 1
ATOM 1633 C C . ARG A 1 206 ? 12.047 9.770 -12.560 1.00 98.25 206 ARG A C 1
ATOM 1635 O O . ARG A 1 206 ? 11.254 8.844 -12.423 1.00 98.25 206 ARG A O 1
ATOM 1642 N N . ASN A 1 207 ? 12.012 10.870 -11.810 1.00 98.75 207 ASN A N 1
ATOM 1643 C CA . ASN A 1 207 ? 11.045 11.028 -10.733 1.00 98.75 207 ASN A CA 1
ATOM 1644 C C . ASN A 1 207 ? 9.604 11.041 -11.255 1.00 98.75 207 ASN A C 1
ATOM 1646 O O . ASN A 1 207 ? 8.731 10.397 -10.668 1.00 98.75 207 ASN A O 1
ATOM 1650 N N . GLU A 1 208 ? 9.373 11.733 -12.367 1.00 98.88 208 GLU A N 1
ATOM 1651 C CA . GLU A 1 208 ? 8.068 11.813 -13.011 1.00 98.88 208 GLU A CA 1
ATOM 1652 C C . GLU A 1 208 ? 7.660 10.456 -13.600 1.00 98.88 208 GLU A C 1
ATOM 1654 O O . GLU A 1 208 ? 6.605 9.932 -13.241 1.00 98.88 208 GLU A O 1
ATOM 1659 N N . ALA A 1 209 ? 8.521 9.815 -14.400 1.00 98.88 209 ALA A N 1
ATOM 1660 C CA . ALA A 1 209 ? 8.227 8.507 -14.988 1.00 98.88 209 ALA A CA 1
ATOM 1661 C C . ALA A 1 209 ? 7.955 7.430 -13.924 1.00 98.88 209 ALA A C 1
ATOM 1663 O O . ALA A 1 209 ? 6.992 6.670 -14.048 1.00 98.88 209 ALA A O 1
ATOM 1664 N N . ILE A 1 210 ? 8.751 7.396 -12.846 1.00 98.94 210 ILE A N 1
ATOM 1665 C CA . ILE A 1 210 ? 8.518 6.512 -11.694 1.00 98.94 210 ILE A CA 1
ATOM 1666 C C . ILE A 1 210 ? 7.145 6.782 -11.079 1.00 98.94 210 ILE A C 1
ATOM 1668 O O . ILE A 1 210 ? 6.438 5.835 -10.739 1.00 98.94 210 ILE A O 1
ATOM 1672 N N . SER A 1 211 ? 6.760 8.050 -10.934 1.00 98.94 211 SER A N 1
ATOM 1673 C CA . SER A 1 211 ? 5.519 8.418 -10.253 1.00 98.94 211 SER A CA 1
ATOM 1674 C C . SER A 1 211 ? 4.280 8.043 -11.041 1.00 98.94 211 SER A C 1
ATOM 1676 O O . SER A 1 211 ? 3.377 7.427 -10.479 1.00 98.94 211 SER A O 1
ATOM 1678 N N . TYR A 1 212 ? 4.262 8.301 -12.349 1.00 98.94 212 TYR A N 1
ATOM 1679 C CA . TYR A 1 212 ? 3.175 7.826 -13.203 1.00 98.94 212 TYR A CA 1
ATOM 1680 C C . TYR A 1 212 ? 3.129 6.296 -13.249 1.00 98.94 212 TYR A C 1
ATOM 1682 O O . TYR A 1 212 ? 2.053 5.717 -13.097 1.00 98.94 212 TYR A O 1
ATOM 1690 N N . ALA A 1 213 ? 4.278 5.620 -13.367 1.00 98.94 213 ALA A N 1
ATOM 1691 C CA . ALA A 1 213 ? 4.316 4.160 -13.376 1.00 98.94 213 ALA A CA 1
ATOM 1692 C C . ALA A 1 213 ? 3.753 3.560 -12.069 1.00 98.94 213 ALA A C 1
ATOM 1694 O O . ALA A 1 213 ? 2.858 2.711 -12.092 1.00 98.94 213 ALA A O 1
ATOM 1695 N N . ALA A 1 214 ? 4.228 4.051 -10.922 1.00 98.94 214 ALA A N 1
ATOM 1696 C CA . ALA A 1 214 ? 3.785 3.628 -9.599 1.00 98.94 214 ALA A CA 1
ATOM 1697 C C . ALA A 1 214 ? 2.297 3.916 -9.364 1.00 98.94 214 ALA A C 1
ATOM 1699 O O . ALA A 1 214 ? 1.549 3.015 -8.982 1.00 98.94 214 ALA A O 1
ATOM 1700 N N . TYR A 1 215 ? 1.850 5.144 -9.641 1.00 98.88 215 TYR A N 1
ATOM 1701 C CA . TYR A 1 215 ? 0.467 5.566 -9.434 1.00 98.88 215 TYR A CA 1
ATOM 1702 C C . TYR A 1 215 ? -0.521 4.686 -10.203 1.00 98.88 215 TYR A C 1
ATOM 1704 O O . TYR A 1 215 ? -1.514 4.222 -9.642 1.00 98.88 215 TYR A O 1
ATOM 1712 N N . ARG A 1 216 ? -0.239 4.406 -11.481 1.00 98.75 216 ARG A N 1
ATOM 1713 C CA . ARG A 1 216 ? -1.106 3.582 -12.337 1.00 98.75 216 ARG A CA 1
ATOM 1714 C C . ARG A 1 216 ? -1.147 2.126 -11.876 1.00 98.75 216 ARG A C 1
ATOM 1716 O O . ARG A 1 216 ? -2.234 1.547 -11.830 1.00 98.75 216 ARG A O 1
ATOM 1723 N N . VAL A 1 217 ? -0.002 1.555 -11.489 1.00 98.75 217 VAL A N 1
ATOM 1724 C CA . VAL A 1 217 ? 0.052 0.195 -10.934 1.00 98.75 217 VAL A CA 1
ATOM 1725 C C . VAL A 1 217 ? -0.769 0.117 -9.648 1.00 98.75 217 VAL A C 1
ATOM 1727 O O . VAL A 1 217 ? -1.704 -0.677 -9.578 1.00 98.75 217 VAL A O 1
ATOM 1730 N N . LEU A 1 218 ? -0.491 0.970 -8.658 1.00 98.62 218 LEU A N 1
ATOM 1731 C CA . LEU A 1 218 ? -1.158 0.921 -7.353 1.00 98.62 218 LEU A CA 1
ATOM 1732 C C . LEU A 1 218 ? -2.655 1.210 -7.446 1.00 98.62 218 LEU A C 1
ATOM 1734 O O . LEU A 1 218 ? -3.452 0.460 -6.885 1.00 98.62 218 LEU A O 1
ATOM 1738 N N . ARG A 1 219 ? -3.059 2.220 -8.225 1.00 97.75 219 ARG A N 1
ATOM 1739 C CA . ARG A 1 219 ? -4.479 2.504 -8.463 1.00 97.75 219 ARG A CA 1
ATOM 1740 C C . ARG A 1 219 ? -5.202 1.295 -9.054 1.00 97.75 219 ARG A C 1
ATOM 1742 O O . ARG A 1 219 ? -6.335 1.031 -8.671 1.00 97.75 219 ARG A O 1
ATOM 1749 N N . SER A 1 220 ? -4.567 0.550 -9.963 1.00 96.62 220 SER A N 1
ATOM 1750 C CA . SER A 1 220 ? -5.164 -0.676 -10.502 1.00 96.62 220 SER A CA 1
ATOM 1751 C C . SER A 1 220 ? -5.264 -1.783 -9.452 1.00 96.62 220 SER A C 1
ATOM 1753 O O . SER A 1 220 ? -6.289 -2.460 -9.415 1.00 96.62 220 SER A O 1
ATOM 1755 N N . ARG A 1 221 ? -4.228 -1.981 -8.623 1.00 94.94 221 ARG A N 1
ATOM 1756 C CA . ARG A 1 221 ? -4.180 -3.063 -7.622 1.00 94.94 221 ARG A CA 1
ATOM 1757 C C . ARG A 1 221 ? -5.190 -2.880 -6.491 1.00 94.94 221 ARG A C 1
ATOM 1759 O O . ARG A 1 221 ? -5.785 -3.857 -6.064 1.00 94.94 221 ARG A O 1
ATOM 1766 N N . PHE A 1 222 ? -5.410 -1.645 -6.044 1.00 95.38 222 PHE A N 1
ATOM 1767 C CA . PHE A 1 222 ? -6.271 -1.350 -4.893 1.00 95.38 222 PHE A CA 1
ATOM 1768 C C . PHE A 1 222 ? -7.691 -0.902 -5.268 1.00 95.38 222 PHE A C 1
ATOM 1770 O O . PHE A 1 222 ? -8.462 -0.525 -4.392 1.00 95.38 222 PHE A O 1
ATOM 1777 N N . ARG A 1 223 ? -8.087 -0.957 -6.550 1.00 93.94 223 ARG A N 1
ATOM 1778 C CA . ARG A 1 223 ? -9.413 -0.471 -6.991 1.00 93.94 223 ARG A CA 1
ATOM 1779 C C . ARG A 1 223 ? -10.603 -1.240 -6.400 1.00 93.94 223 ARG A C 1
ATOM 1781 O O . ARG A 1 223 ? -11.699 -0.700 -6.384 1.00 93.94 223 ARG A O 1
ATOM 1788 N N . LEU A 1 224 ? -10.395 -2.500 -6.009 1.00 90.12 224 LEU A N 1
ATOM 1789 C CA . LEU A 1 224 ? -11.407 -3.371 -5.390 1.00 90.12 224 LEU A CA 1
ATOM 1790 C C . LEU A 1 224 ? -11.094 -3.644 -3.910 1.00 90.12 224 LEU A C 1
ATOM 1792 O O . LEU A 1 224 ? -11.669 -4.545 -3.311 1.00 90.12 224 LEU A O 1
ATOM 1796 N N . SER A 1 225 ? -10.148 -2.901 -3.331 1.00 89.75 225 SER A N 1
ATOM 1797 C CA . SER A 1 225 ? -9.765 -3.065 -1.932 1.00 89.75 225 SER A CA 1
ATOM 1798 C C . SER A 1 225 ? -10.896 -2.600 -1.004 1.00 89.75 225 SER A C 1
ATOM 1800 O O . SER A 1 225 ? -11.544 -1.596 -1.305 1.00 89.75 225 SER A O 1
ATOM 1802 N N . PRO A 1 226 ? -11.116 -3.239 0.159 1.00 86.50 226 PRO A N 1
ATOM 1803 C CA . PRO A 1 226 ? -12.002 -2.710 1.198 1.00 86.50 226 PRO A CA 1
ATOM 1804 C C . PRO A 1 226 ? -11.616 -1.298 1.664 1.00 86.50 226 PRO A C 1
ATOM 1806 O O . PRO A 1 226 ? -12.478 -0.574 2.149 1.00 86.50 226 PRO A O 1
ATOM 1809 N N . SER A 1 227 ? -10.346 -0.896 1.528 1.00 86.81 227 SER A N 1
ATOM 1810 C CA . SER A 1 227 ? -9.854 0.436 1.904 1.00 86.81 227 SER A CA 1
ATOM 1811 C C . SER A 1 227 ? -9.762 1.397 0.715 1.00 86.81 227 SER A C 1
ATOM 1813 O O . SER A 1 227 ? -8.991 2.357 0.757 1.00 86.81 227 SER A O 1
ATOM 1815 N N . VAL A 1 228 ? -10.501 1.146 -0.374 1.00 91.81 228 VAL A N 1
ATOM 1816 C CA . VAL A 1 228 ? -10.434 1.940 -1.615 1.00 91.81 228 VAL A CA 1
ATOM 1817 C C . VAL A 1 228 ? -10.724 3.430 -1.392 1.00 91.81 228 VAL A C 1
ATOM 1819 O O . VAL A 1 228 ? -10.019 4.266 -1.965 1.00 91.81 228 VAL A O 1
ATOM 1822 N N . GLU A 1 229 ? -11.689 3.752 -0.524 1.00 90.12 229 GLU A N 1
ATOM 1823 C CA . GLU A 1 229 ? -12.103 5.128 -0.206 1.00 90.12 229 GLU A CA 1
ATOM 1824 C C . GLU A 1 229 ? -11.005 5.928 0.510 1.00 90.12 229 GLU A C 1
ATOM 1826 O O . GLU A 1 229 ? -10.918 7.137 0.329 1.00 90.12 229 GLU A O 1
ATOM 1831 N N . ASP A 1 230 ? -10.094 5.262 1.225 1.00 87.88 230 ASP A N 1
ATOM 1832 C CA . ASP A 1 230 ? -8.938 5.908 1.864 1.00 87.88 230 ASP A CA 1
ATOM 1833 C C . ASP A 1 230 ? -7.697 5.870 0.957 1.00 87.88 230 ASP A C 1
ATOM 1835 O O . ASP A 1 230 ? -6.939 6.839 0.808 1.00 87.88 230 ASP A O 1
ATOM 1839 N N . THR A 1 231 ? -7.480 4.722 0.314 1.00 93.44 231 THR A N 1
ATOM 1840 C CA . THR A 1 231 ? -6.248 4.414 -0.415 1.00 93.44 231 THR A CA 1
ATOM 1841 C C . THR A 1 231 ? -6.138 5.233 -1.697 1.00 93.44 231 THR A C 1
ATOM 1843 O O . THR A 1 231 ? -5.096 5.841 -1.952 1.00 93.44 231 THR A O 1
ATOM 1846 N N . LEU A 1 232 ? -7.186 5.291 -2.528 1.00 95.88 232 LEU A N 1
ATOM 1847 C CA . LEU A 1 232 ? -7.090 5.982 -3.818 1.00 95.88 232 LEU A CA 1
ATOM 1848 C C . LEU A 1 232 ? -6.917 7.504 -3.680 1.00 95.88 232 LEU A C 1
ATOM 1850 O O . LEU A 1 232 ? -6.058 8.044 -4.392 1.00 95.88 232 LEU A O 1
ATOM 1854 N N . PRO A 1 233 ? -7.630 8.208 -2.775 1.00 94.50 233 PRO A N 1
ATOM 1855 C CA . PRO A 1 233 ? -7.356 9.621 -2.512 1.00 94.50 233 PRO A CA 1
ATOM 1856 C C . PRO A 1 233 ? -5.934 9.858 -2.003 1.00 94.50 233 PRO A C 1
ATOM 1858 O O . PRO A 1 233 ? -5.277 10.802 -2.433 1.00 94.50 233 PRO A O 1
ATOM 1861 N N . THR A 1 234 ? -5.408 8.959 -1.171 1.00 94.12 234 THR A N 1
ATOM 1862 C CA . THR A 1 234 ? -4.035 9.036 -0.652 1.00 94.12 234 THR A CA 1
ATOM 1863 C C . THR A 1 234 ? -2.978 8.916 -1.759 1.00 94.12 234 THR A C 1
ATOM 1865 O O . THR A 1 234 ? -1.999 9.672 -1.770 1.00 94.12 234 THR A O 1
ATOM 1868 N N . LEU A 1 235 ? -3.186 8.016 -2.729 1.00 97.31 235 LEU A N 1
ATOM 1869 C CA . LEU A 1 235 ? -2.331 7.893 -3.916 1.00 97.31 235 LEU A CA 1
ATOM 1870 C C . LEU A 1 235 ? -2.440 9.123 -4.832 1.00 97.31 235 LEU A C 1
ATOM 1872 O O . LEU A 1 235 ? -1.433 9.566 -5.385 1.00 97.31 235 LEU A O 1
ATOM 1876 N N . ARG A 1 236 ? -3.646 9.692 -4.982 1.00 97.75 236 ARG A N 1
ATOM 1877 C CA . ARG A 1 236 ? -3.875 10.934 -5.739 1.00 97.75 236 ARG A CA 1
ATOM 1878 C C . ARG A 1 236 ? -3.139 12.112 -5.092 1.00 97.75 236 ARG A C 1
ATOM 1880 O O . ARG A 1 236 ? -2.364 12.783 -5.765 1.00 97.75 236 ARG A O 1
ATOM 1887 N N . ALA A 1 237 ? -3.286 12.284 -3.781 1.00 95.81 237 ALA A N 1
ATOM 1888 C CA . ALA A 1 237 ? -2.615 13.331 -3.017 1.00 95.81 237 ALA A CA 1
ATOM 1889 C C . ALA A 1 237 ? -1.083 13.232 -3.111 1.00 95.81 237 ALA A C 1
ATOM 1891 O O . ALA A 1 237 ? -0.399 14.251 -3.119 1.00 95.81 237 ALA A O 1
ATOM 1892 N N . ARG A 1 238 ? -0.515 12.018 -3.228 1.00 97.56 238 ARG A N 1
ATOM 1893 C CA . ARG A 1 238 ? 0.929 11.842 -3.472 1.00 97.56 238 ARG A CA 1
ATOM 1894 C C . ARG A 1 238 ? 1.364 12.436 -4.814 1.00 97.56 238 ARG A C 1
ATOM 1896 O O . ARG A 1 238 ? 2.398 13.093 -4.855 1.00 97.56 238 ARG A O 1
ATOM 1903 N N . MET A 1 239 ? 0.610 12.214 -5.891 1.00 98.56 239 MET A N 1
ATOM 1904 C CA . MET A 1 239 ? 0.908 12.823 -7.195 1.00 98.56 239 MET A CA 1
ATOM 1905 C C . MET A 1 239 ? 0.795 14.348 -7.140 1.00 98.56 239 MET A C 1
ATOM 1907 O O . MET A 1 239 ? 1.694 15.042 -7.605 1.00 98.56 239 MET A O 1
ATOM 1911 N N . GLU A 1 240 ? -0.267 14.861 -6.517 1.00 97.50 240 GLU A N 1
ATOM 1912 C CA . GLU A 1 240 ? -0.505 16.302 -6.367 1.00 97.50 240 GLU A CA 1
ATOM 1913 C C . GLU A 1 240 ? 0.610 16.972 -5.546 1.00 97.50 240 GLU A C 1
ATOM 1915 O O . GLU A 1 240 ? 1.126 18.017 -5.935 1.00 97.50 240 GLU A O 1
ATOM 1920 N N . LEU A 1 241 ? 1.066 16.327 -4.465 1.00 96.31 241 LEU A N 1
ATOM 1921 C CA . LEU A 1 241 ? 2.198 16.776 -3.647 1.00 96.31 241 LEU A CA 1
ATOM 1922 C C . LEU A 1 241 ? 3.518 16.834 -4.433 1.00 96.31 241 LEU A C 1
ATOM 1924 O O . LEU A 1 241 ? 4.372 17.668 -4.138 1.00 96.31 241 LEU A O 1
ATOM 1928 N N . LEU A 1 242 ? 3.693 15.950 -5.419 1.00 97.19 242 LEU A N 1
ATOM 1929 C CA . LEU A 1 242 ? 4.842 15.945 -6.328 1.00 97.19 242 LEU A CA 1
ATOM 1930 C C . LEU A 1 242 ? 4.673 16.919 -7.511 1.00 97.19 242 LEU A C 1
ATOM 1932 O O . LEU A 1 242 ? 5.626 17.121 -8.260 1.00 97.19 242 LEU A O 1
ATOM 1936 N N . GLY A 1 243 ? 3.498 17.540 -7.661 1.00 98.12 243 GLY A N 1
ATOM 1937 C CA . GLY A 1 243 ? 3.189 18.496 -8.726 1.00 98.12 243 GLY A CA 1
ATOM 1938 C C . GLY A 1 243 ? 2.762 17.863 -10.054 1.00 98.12 243 GLY A C 1
ATOM 1939 O O . GLY A 1 243 ? 2.857 18.525 -11.085 1.00 98.12 243 GLY A O 1
ATOM 1940 N N . TYR A 1 244 ? 2.315 16.604 -10.053 1.00 98.50 244 TYR A N 1
ATOM 1941 C CA . TYR A 1 244 ? 1.942 15.872 -11.268 1.00 98.50 244 TYR A CA 1
ATOM 1942 C C . TYR A 1 244 ? 0.426 15.826 -11.495 1.00 98.50 244 TYR A C 1
ATOM 1944 O O . TYR A 1 244 ? -0.351 15.683 -10.549 1.00 98.50 244 TYR A O 1
ATOM 1952 N N . ASP A 1 245 ? 0.011 15.895 -12.764 1.00 98.19 245 ASP A N 1
ATOM 1953 C CA . ASP A 1 245 ? -1.388 15.763 -13.172 1.00 98.19 245 ASP A CA 1
ATOM 1954 C C . ASP A 1 245 ? -1.817 14.291 -13.179 1.00 98.19 245 ASP A C 1
ATOM 1956 O O . ASP A 1 245 ? -1.435 13.478 -14.018 1.00 98.19 245 ASP A O 1
ATOM 1960 N N . VAL A 1 246 ? -2.663 13.930 -12.227 1.00 97.50 246 VAL A N 1
ATOM 1961 C CA . VAL A 1 246 ? -3.173 12.563 -12.082 1.00 97.50 246 VAL A CA 1
ATOM 1962 C C . VAL A 1 246 ? -4.040 12.094 -13.246 1.00 97.50 246 VAL A C 1
ATOM 1964 O O . VAL A 1 246 ? -4.148 10.876 -13.468 1.00 97.50 246 VAL A O 1
ATOM 1967 N N . ASP A 1 247 ? -4.617 13.032 -13.994 1.00 97.56 247 ASP A N 1
ATOM 1968 C CA . ASP A 1 247 ? -5.512 12.772 -15.114 1.00 97.56 247 ASP A CA 1
ATOM 1969 C C . ASP A 1 247 ? -4.744 12.656 -16.452 1.00 97.56 247 ASP A C 1
ATOM 1971 O O . ASP A 1 247 ? -5.318 12.209 -17.449 1.00 97.56 247 ASP A O 1
ATOM 1975 N N . ASP A 1 248 ? -3.424 12.913 -16.473 1.00 98.12 248 ASP A N 1
ATOM 1976 C CA . ASP A 1 248 ? -2.573 12.675 -17.649 1.00 98.12 248 ASP A CA 1
ATOM 1977 C C . ASP A 1 248 ? -2.359 11.172 -17.898 1.00 98.12 248 ASP A C 1
ATOM 1979 O O . ASP A 1 248 ? -1.483 10.502 -17.338 1.00 98.12 248 ASP A O 1
ATOM 1983 N N . VAL A 1 249 ? -3.188 10.624 -18.781 1.00 97.81 249 VAL A N 1
ATOM 1984 C CA . VAL A 1 249 ? -3.128 9.238 -19.268 1.00 97.81 249 VAL A CA 1
ATOM 1985 C C . VAL A 1 249 ? -2.432 9.119 -20.627 1.00 97.81 249 VAL A C 1
ATOM 1987 O O . VAL A 1 249 ? -2.601 8.114 -21.321 1.00 97.81 249 VAL A O 1
ATOM 1990 N N . SER A 1 250 ? -1.681 10.139 -21.051 1.00 97.56 250 SER A N 1
ATOM 1991 C CA . SER A 1 250 ? -0.994 10.122 -22.338 1.00 97.56 250 SER A CA 1
ATOM 1992 C C . SER A 1 250 ? -0.030 8.939 -22.428 1.00 97.56 250 SER A C 1
ATOM 1994 O O . SER A 1 250 ? 0.616 8.545 -21.461 1.00 97.56 250 SER A O 1
ATOM 1996 N N . MET A 1 251 ? 0.035 8.329 -23.611 1.00 97.44 251 MET A N 1
ATOM 1997 C CA . MET A 1 251 ? 0.967 7.236 -23.920 1.00 97.44 251 MET A CA 1
ATOM 1998 C C . MET A 1 251 ? 1.794 7.535 -25.175 1.00 97.44 251 MET A C 1
ATOM 2000 O O . MET A 1 251 ? 2.650 6.737 -25.550 1.00 97.44 251 MET A O 1
ATOM 2004 N N . ALA A 1 252 ? 1.546 8.665 -25.840 1.00 96.12 252 ALA A N 1
ATOM 2005 C CA . ALA A 1 252 ? 2.249 9.077 -27.048 1.00 96.12 252 ALA A CA 1
ATOM 2006 C C . ALA A 1 252 ? 3.429 9.998 -26.711 1.00 96.12 252 ALA A C 1
ATOM 2008 O O . ALA A 1 252 ? 3.353 10.802 -25.787 1.00 96.12 252 ALA A O 1
ATOM 2009 N N . GLY A 1 253 ? 4.500 9.911 -27.503 1.00 94.25 253 GLY A N 1
ATOM 2010 C CA . GLY A 1 253 ? 5.686 10.751 -27.336 1.00 94.25 253 GLY A CA 1
ATOM 2011 C C . GLY A 1 253 ? 6.630 10.292 -26.221 1.00 94.25 253 GLY A C 1
ATOM 2012 O O . GLY A 1 253 ? 6.526 9.177 -25.699 1.00 94.25 253 GLY A O 1
ATOM 2013 N N . SER A 1 254 ? 7.585 11.162 -25.899 1.00 95.00 254 SER A N 1
ATOM 2014 C CA . SER A 1 254 ? 8.718 10.892 -25.005 1.00 95.00 254 SER A CA 1
ATOM 2015 C C . SER A 1 254 ? 8.638 11.615 -23.658 1.00 95.00 254 SER A C 1
ATOM 2017 O O . SER A 1 254 ? 9.629 11.623 -22.929 1.00 95.00 254 SER A O 1
ATOM 2019 N N . SER A 1 255 ? 7.493 12.220 -23.308 1.00 97.81 255 SER A N 1
ATOM 2020 C CA . SER A 1 255 ? 7.342 12.823 -21.981 1.00 97.81 255 SER A CA 1
ATOM 2021 C C . SER A 1 255 ? 7.508 11.755 -20.891 1.00 97.81 255 SER A C 1
ATOM 2023 O O . SER A 1 255 ? 7.087 10.607 -21.094 1.00 97.81 255 SER A O 1
ATOM 2025 N N . PRO A 1 256 ? 8.092 12.097 -19.731 1.00 98.56 256 PRO A N 1
ATOM 2026 C CA . PRO A 1 256 ? 8.242 11.135 -18.647 1.00 98.56 256 PRO A CA 1
ATOM 2027 C C . PRO A 1 256 ? 6.906 10.577 -18.147 1.00 98.56 256 PRO A C 1
ATOM 2029 O O . PRO A 1 256 ? 6.818 9.376 -17.888 1.00 98.56 256 PRO A O 1
ATOM 2032 N N . ALA A 1 257 ? 5.844 11.390 -18.115 1.00 98.69 257 ALA A N 1
ATOM 2033 C CA . ALA A 1 257 ? 4.482 10.916 -17.873 1.00 98.69 257 ALA A CA 1
ATOM 2034 C C . ALA A 1 257 ? 4.053 9.811 -18.853 1.00 98.69 257 ALA A C 1
ATOM 2036 O O . ALA A 1 257 ? 3.626 8.732 -18.430 1.00 98.69 257 ALA A O 1
ATOM 2037 N N . ALA A 1 258 ? 4.234 10.029 -20.163 1.00 98.69 258 ALA A N 1
ATOM 2038 C CA . ALA A 1 258 ? 3.852 9.053 -21.180 1.00 98.69 258 ALA A CA 1
ATOM 2039 C C . ALA A 1 258 ? 4.670 7.759 -21.089 1.00 98.69 258 ALA A C 1
ATOM 2041 O O . ALA A 1 258 ? 4.119 6.665 -21.233 1.00 98.69 258 ALA A O 1
ATOM 2042 N N . VAL A 1 259 ? 5.968 7.873 -20.800 1.00 98.75 259 VAL A N 1
ATOM 2043 C CA . VAL A 1 259 ? 6.852 6.732 -20.523 1.00 98.75 259 VAL A CA 1
ATOM 2044 C C . VAL A 1 259 ? 6.347 5.948 -19.310 1.00 98.75 259 VAL A C 1
ATOM 2046 O O . VAL A 1 259 ? 6.114 4.744 -19.417 1.00 98.75 259 VAL A O 1
ATOM 2049 N N . GLY A 1 260 ? 6.100 6.618 -18.181 1.00 98.88 260 GLY A N 1
ATOM 2050 C CA . GLY A 1 260 ? 5.604 5.985 -16.957 1.00 98.88 260 GLY A CA 1
ATOM 2051 C C . GLY A 1 260 ? 4.261 5.275 -17.153 1.00 98.88 260 GLY A C 1
ATOM 2052 O O . GLY A 1 260 ? 4.096 4.125 -16.740 1.00 98.88 260 GLY A O 1
ATOM 2053 N N . ASN A 1 261 ? 3.323 5.907 -17.864 1.00 98.88 261 ASN A N 1
ATOM 2054 C CA . ASN A 1 261 ? 2.033 5.311 -18.217 1.00 98.88 261 ASN A CA 1
ATOM 2055 C C . ASN A 1 261 ? 2.193 4.039 -19.077 1.00 98.88 261 ASN A C 1
ATOM 2057 O O . ASN A 1 261 ? 1.527 3.032 -18.818 1.00 98.88 261 ASN A O 1
ATOM 2061 N N . ARG A 1 262 ? 3.097 4.036 -20.072 1.00 98.81 262 ARG A N 1
ATOM 2062 C CA . ARG A 1 262 ? 3.393 2.839 -20.887 1.00 98.81 262 ARG A CA 1
ATOM 2063 C C . ARG A 1 262 ? 4.024 1.715 -20.070 1.00 98.81 262 ARG A C 1
ATOM 2065 O O . ARG A 1 262 ? 3.632 0.559 -20.235 1.00 98.81 262 ARG A O 1
ATOM 2072 N N . ILE A 1 263 ? 4.951 2.042 -19.172 1.00 98.88 263 ILE A N 1
ATOM 2073 C CA . ILE A 1 263 ? 5.588 1.066 -18.279 1.00 98.88 263 ILE A CA 1
ATOM 2074 C C . ILE A 1 263 ? 4.543 0.415 -17.376 1.00 98.88 263 ILE A C 1
ATOM 2076 O O . ILE A 1 263 ? 4.450 -0.812 -17.341 1.00 98.88 263 ILE A O 1
ATOM 2080 N N . ALA A 1 264 ? 3.690 1.208 -16.722 1.00 98.81 264 ALA A N 1
ATOM 2081 C CA . ALA A 1 264 ? 2.592 0.668 -15.925 1.00 98.81 264 ALA A CA 1
ATOM 2082 C C . ALA A 1 264 ? 1.669 -0.234 -16.745 1.00 98.81 264 ALA A C 1
ATOM 2084 O O . ALA A 1 264 ? 1.316 -1.318 -16.287 1.00 98.81 264 ALA A O 1
ATOM 2085 N N . SER A 1 265 ? 1.312 0.171 -17.968 1.00 98.62 265 SER A N 1
ATOM 2086 C CA . SER A 1 265 ? 0.480 -0.650 -18.851 1.00 98.62 265 SER A CA 1
ATOM 2087 C C . SER A 1 265 ? 1.111 -2.018 -19.129 1.00 98.62 265 SER A C 1
ATOM 2089 O O . SER A 1 265 ? 0.398 -3.019 -19.111 1.00 98.62 265 SER A O 1
ATOM 2091 N N . LYS A 1 266 ? 2.428 -2.083 -19.366 1.00 98.50 266 LYS A N 1
ATOM 2092 C CA . LYS A 1 266 ? 3.151 -3.344 -19.605 1.00 98.50 266 LYS A CA 1
ATOM 2093 C C . LYS A 1 266 ? 3.244 -4.206 -18.341 1.00 98.50 266 LYS A C 1
ATOM 2095 O O . LYS A 1 266 ? 3.004 -5.407 -18.413 1.00 98.50 266 LYS A O 1
ATOM 2100 N N . VAL A 1 267 ? 3.523 -3.603 -17.183 1.00 98.19 267 VAL A N 1
ATOM 2101 C CA . VAL A 1 267 ? 3.573 -4.309 -15.886 1.00 98.19 267 VAL A CA 1
ATOM 2102 C C . VAL A 1 267 ? 2.204 -4.876 -15.500 1.00 98.19 267 VAL A C 1
ATOM 2104 O O . VAL A 1 267 ? 2.106 -6.014 -15.043 1.00 98.19 267 VAL A O 1
ATOM 2107 N N . LEU A 1 268 ? 1.131 -4.112 -15.714 1.00 97.19 268 LEU A N 1
ATOM 2108 C CA . LEU A 1 268 ? -0.231 -4.583 -15.476 1.00 97.19 268 LEU A CA 1
ATOM 2109 C C . LEU A 1 268 ? -0.605 -5.708 -16.445 1.00 97.19 268 LEU A C 1
ATOM 2111 O O . LEU A 1 268 ? -1.121 -6.726 -15.996 1.00 97.19 268 LEU A O 1
ATOM 2115 N N . ALA A 1 269 ? -0.284 -5.573 -17.736 1.00 96.56 269 ALA A N 1
ATOM 2116 C CA . ALA A 1 269 ? -0.528 -6.625 -18.721 1.00 96.56 269 ALA A CA 1
ATOM 2117 C C . ALA A 1 269 ? 0.196 -7.932 -18.365 1.00 96.56 269 ALA A C 1
ATOM 2119 O O . ALA A 1 269 ? -0.423 -8.992 -18.415 1.00 96.56 269 ALA A O 1
ATOM 2120 N N . PHE A 1 270 ? 1.461 -7.855 -17.931 1.00 94.81 270 PHE A N 1
ATOM 2121 C CA . PHE A 1 270 ? 2.199 -9.016 -17.428 1.00 94.81 270 PHE A CA 1
ATOM 2122 C C . PHE A 1 270 ? 1.431 -9.703 -16.295 1.00 94.81 270 PHE A C 1
ATOM 2124 O O . PHE A 1 270 ? 1.145 -10.896 -16.382 1.00 94.81 270 PHE A O 1
ATOM 2131 N N . GLY A 1 271 ? 1.006 -8.933 -15.288 1.00 92.81 271 GLY A N 1
ATOM 2132 C CA . GLY A 1 271 ? 0.245 -9.470 -14.165 1.00 92.81 271 GLY A CA 1
ATOM 2133 C C . GLY A 1 271 ? -1.077 -10.133 -14.573 1.00 92.81 271 GLY A C 1
ATOM 2134 O O . GLY A 1 271 ? -1.456 -11.159 -14.026 1.00 92.81 271 GLY A O 1
ATOM 2135 N N . TRP A 1 272 ? -1.787 -9.614 -15.568 1.00 92.75 272 TRP A N 1
ATOM 2136 C CA . TRP A 1 272 ? -3.039 -10.239 -16.012 1.00 92.75 272 TRP A CA 1
ATOM 2137 C C . TRP A 1 272 ? -2.841 -11.633 -16.621 1.00 92.75 272 TRP A C 1
ATOM 2139 O O . TRP A 1 272 ? -3.778 -12.428 -16.652 1.00 92.75 272 TRP A O 1
ATOM 2149 N N . SER A 1 273 ? -1.630 -11.930 -17.090 1.00 92.94 273 SER A N 1
ATOM 2150 C CA . SER A 1 273 ? -1.281 -13.182 -17.764 1.00 92.94 273 SER A CA 1
ATOM 2151 C C . SER A 1 273 ? -0.362 -14.104 -16.961 1.00 92.94 273 SER A C 1
ATOM 2153 O O . SER A 1 273 ? -0.001 -15.167 -17.456 1.00 92.94 273 SER A O 1
ATOM 2155 N N . ASP A 1 274 ? 0.024 -13.731 -15.738 1.00 92.81 274 ASP A N 1
ATOM 2156 C CA . ASP A 1 274 ? 1.048 -14.459 -14.979 1.00 92.81 274 ASP A CA 1
ATOM 2157 C C . ASP A 1 274 ? 0.538 -15.719 -14.270 1.00 92.81 274 ASP A C 1
ATOM 2159 O O . ASP A 1 274 ? 1.332 -16.410 -13.646 1.00 92.81 274 ASP A O 1
ATOM 2163 N N . GLY A 1 275 ? -0.754 -16.037 -14.362 1.00 91.62 275 GLY A N 1
ATOM 2164 C CA . GLY A 1 275 ? -1.357 -17.217 -13.731 1.00 91.62 275 GLY A CA 1
ATOM 2165 C C . GLY A 1 275 ? -1.949 -16.970 -12.340 1.00 91.62 275 GLY A C 1
ATOM 2166 O O . GLY A 1 275 ? -2.555 -17.878 -11.775 1.00 91.62 275 GLY A O 1
ATOM 2167 N N . ALA A 1 276 ? -1.860 -15.747 -11.798 1.00 92.50 276 ALA A N 1
ATOM 2168 C CA . ALA A 1 276 ? -2.450 -15.417 -10.495 1.00 92.50 276 ALA A CA 1
ATOM 2169 C C . ALA A 1 276 ? -3.984 -15.346 -10.508 1.00 92.50 276 ALA A C 1
ATOM 2171 O O . ALA A 1 276 ? -4.590 -15.238 -9.453 1.00 92.50 276 ALA A O 1
ATOM 2172 N N . ASN A 1 277 ? -4.635 -15.395 -11.672 1.00 93.50 277 ASN A N 1
ATOM 2173 C CA . ASN A 1 277 ? -6.093 -15.270 -11.787 1.00 93.50 277 ASN A CA 1
ATOM 2174 C C . ASN A 1 277 ? -6.650 -13.943 -11.211 1.00 93.50 277 ASN A C 1
ATOM 2176 O O . ASN A 1 277 ? -7.740 -13.878 -10.650 1.00 93.50 277 ASN A O 1
ATOM 2180 N N . GLU A 1 278 ? -5.907 -12.845 -11.372 1.00 92.12 278 GLU A N 1
ATOM 2181 C CA . GLU A 1 278 ? -6.293 -11.527 -10.842 1.00 92.12 278 GLU A CA 1
ATOM 2182 C C . GLU A 1 278 ? -7.649 -11.013 -11.355 1.00 92.12 278 GLU A C 1
ATOM 2184 O O . GLU A 1 278 ? -8.356 -10.317 -10.633 1.00 92.12 278 GLU A O 1
ATOM 2189 N N . ALA A 1 279 ? -8.027 -11.344 -12.594 1.00 90.06 279 ALA A N 1
ATOM 2190 C CA . ALA A 1 279 ? -9.291 -10.900 -13.186 1.00 90.06 279 ALA A CA 1
ATOM 2191 C C . ALA A 1 279 ? -10.536 -11.484 -12.492 1.00 90.06 279 ALA A C 1
ATOM 2193 O O . ALA A 1 279 ? -11.607 -10.892 -12.595 1.00 90.06 279 ALA A O 1
ATOM 2194 N N . HIS A 1 280 ? -10.384 -12.608 -11.789 1.00 90.38 280 HIS A N 1
ATOM 2195 C CA . HIS A 1 280 ? -11.433 -13.256 -11.000 1.00 90.38 280 HIS A CA 1
ATOM 2196 C C . HIS A 1 280 ? -11.040 -13.261 -9.520 1.00 90.38 280 HIS A C 1
ATOM 2198 O O . HIS A 1 280 ? -11.120 -14.287 -8.858 1.00 90.38 280 HIS A O 1
ATOM 2204 N N . GLU A 1 281 ? -10.508 -12.136 -9.034 1.00 88.56 281 GLU A N 1
ATOM 2205 C CA . GLU A 1 281 ? -10.227 -11.913 -7.610 1.00 88.56 281 GLU A CA 1
ATOM 2206 C C . GLU A 1 281 ? -9.357 -13.000 -6.965 1.00 88.56 281 GLU A C 1
ATOM 2208 O O . GLU A 1 281 ? -9.501 -13.300 -5.783 1.00 88.56 281 GLU A O 1
ATOM 2213 N N . TYR A 1 282 ? -8.417 -13.566 -7.736 1.00 91.62 282 TYR A N 1
ATOM 2214 C CA . TYR A 1 282 ? -7.461 -14.563 -7.248 1.00 91.62 282 TYR A CA 1
ATOM 2215 C C . TYR A 1 282 ? -8.107 -15.900 -6.827 1.00 91.62 282 TYR A C 1
ATOM 2217 O O . TYR A 1 282 ? -7.471 -16.686 -6.126 1.00 91.62 282 TYR A O 1
ATOM 2225 N N . GLU A 1 283 ? -9.345 -16.173 -7.261 1.00 89.81 283 GLU A N 1
ATOM 2226 C CA . GLU A 1 283 ? -10.091 -17.391 -6.926 1.00 89.81 283 GLU A CA 1
ATOM 2227 C C . GLU A 1 283 ? -9.340 -18.681 -7.302 1.00 89.81 283 GLU A C 1
ATOM 2229 O O . GLU A 1 283 ? -8.656 -18.751 -8.332 1.00 89.81 283 GLU A O 1
ATOM 2234 N N . ASP A 1 284 ? -9.525 -19.727 -6.487 1.00 89.62 284 ASP A N 1
ATOM 2235 C CA . ASP A 1 284 ? -8.985 -21.064 -6.742 1.00 89.62 284 ASP A CA 1
ATOM 2236 C C . ASP A 1 284 ? -9.595 -21.688 -8.006 1.00 89.62 284 ASP A C 1
ATOM 2238 O O . ASP A 1 284 ? -10.798 -21.940 -8.089 1.00 89.62 284 ASP A O 1
ATOM 2242 N N . GLN A 1 285 ? -8.734 -22.024 -8.966 1.00 89.56 285 GLN A N 1
ATOM 2243 C CA . GLN A 1 285 ? -9.096 -22.725 -10.203 1.00 89.56 285 GLN A CA 1
ATOM 2244 C C . GLN A 1 285 ? -8.610 -24.182 -10.238 1.00 89.56 285 GLN A C 1
ATOM 2246 O O . GLN A 1 285 ? -8.828 -24.885 -11.223 1.00 89.56 285 GLN A O 1
ATOM 2251 N N . THR A 1 286 ? -7.948 -24.653 -9.179 1.00 89.00 286 THR A N 1
ATOM 2252 C CA . THR A 1 286 ? -7.408 -26.019 -9.092 1.00 89.00 286 THR A CA 1
ATOM 2253 C C . THR A 1 286 ? -8.478 -27.049 -8.733 1.00 89.00 286 THR A C 1
ATOM 2255 O O . THR A 1 286 ? -8.324 -28.232 -9.034 1.00 89.00 286 THR A O 1
ATOM 2258 N N . GLY A 1 287 ? -9.559 -26.609 -8.077 1.00 89.81 287 GLY A N 1
ATOM 2259 C CA . GLY A 1 287 ? -10.561 -27.501 -7.502 1.00 89.81 287 GLY A CA 1
ATOM 2260 C C . GLY A 1 287 ? -10.082 -28.199 -6.228 1.00 89.81 287 GLY A C 1
ATOM 2261 O O . GLY A 1 287 ? -10.633 -29.243 -5.877 1.00 89.81 287 GLY A O 1
ATOM 2262 N N . TYR A 1 288 ? -9.074 -27.653 -5.537 1.00 91.00 288 TYR A N 1
ATOM 2263 C CA . TYR A 1 288 ? -8.530 -28.236 -4.316 1.00 91.00 288 TYR A CA 1
ATOM 2264 C C . TYR A 1 288 ? -9.628 -28.440 -3.271 1.00 91.00 288 TYR A C 1
ATOM 2266 O O . TYR A 1 288 ? -10.389 -27.528 -2.943 1.00 91.00 288 TYR A O 1
ATOM 2274 N N . ARG A 1 289 ? -9.694 -29.643 -2.701 1.00 92.25 289 ARG A N 1
ATOM 2275 C CA . ARG A 1 289 ? -10.558 -29.950 -1.561 1.00 92.25 289 ARG A CA 1
ATOM 2276 C C . ARG A 1 289 ? -9.736 -30.692 -0.508 1.00 92.25 289 ARG A C 1
ATOM 2278 O O . ARG A 1 289 ? -9.051 -31.652 -0.867 1.00 92.25 289 ARG A O 1
ATOM 2285 N N . PRO A 1 290 ? -9.786 -30.273 0.768 1.00 92.94 290 PRO A N 1
ATOM 2286 C CA . PRO A 1 290 ? -9.084 -30.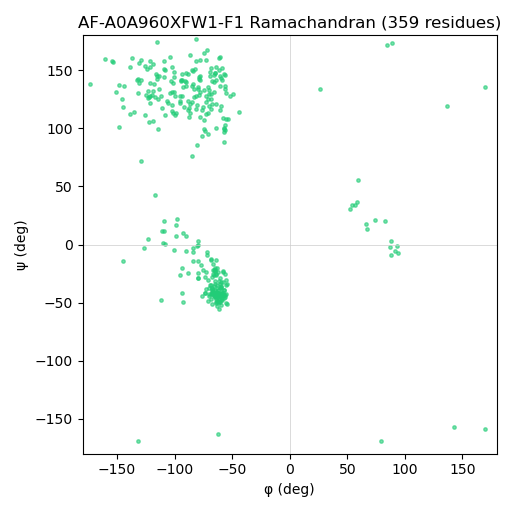982 1.825 1.00 92.94 290 PRO A CA 1
ATOM 2287 C C . PRO A 1 290 ? -9.670 -32.389 1.983 1.00 92.94 290 PRO A C 1
ATOM 2289 O O . PRO A 1 290 ? -10.883 -32.585 1.891 1.00 92.94 290 PRO A O 1
ATOM 2292 N N . VAL A 1 291 ? -8.798 -33.370 2.227 1.00 94.88 291 VAL A N 1
ATOM 2293 C CA . VAL A 1 291 ? -9.198 -34.770 2.464 1.00 94.88 291 VAL A CA 1
ATOM 2294 C C . VAL A 1 291 ? -9.957 -34.891 3.786 1.00 94.88 291 VAL A C 1
ATOM 2296 O O . VAL A 1 291 ? -10.949 -35.613 3.889 1.00 94.88 291 VAL A O 1
ATOM 2299 N N . ASN A 1 292 ? -9.506 -34.149 4.798 1.00 94.88 292 ASN A N 1
ATOM 2300 C CA . ASN A 1 292 ? -10.128 -34.111 6.110 1.00 94.88 292 ASN A CA 1
ATOM 2301 C C . ASN A 1 292 ? -11.297 -33.119 6.145 1.00 94.88 292 ASN A C 1
ATOM 2303 O O . ASN A 1 292 ? -11.201 -31.990 5.661 1.00 94.88 292 ASN A O 1
ATOM 2307 N N . ARG A 1 293 ? -12.398 -33.523 6.789 1.00 93.69 293 ARG A N 1
ATOM 2308 C CA . ARG A 1 293 ? -13.523 -32.622 7.084 1.00 93.69 293 ARG A CA 1
ATOM 2309 C C . ARG A 1 293 ? -13.109 -31.568 8.118 1.00 93.69 293 ARG A C 1
ATOM 2311 O O . ARG A 1 293 ? -12.264 -31.882 8.959 1.00 93.69 293 ARG A O 1
ATOM 2318 N N . PRO A 1 294 ? -13.722 -30.369 8.112 1.00 94.12 294 PRO A N 1
ATOM 2319 C CA . PRO A 1 294 ? -13.390 -2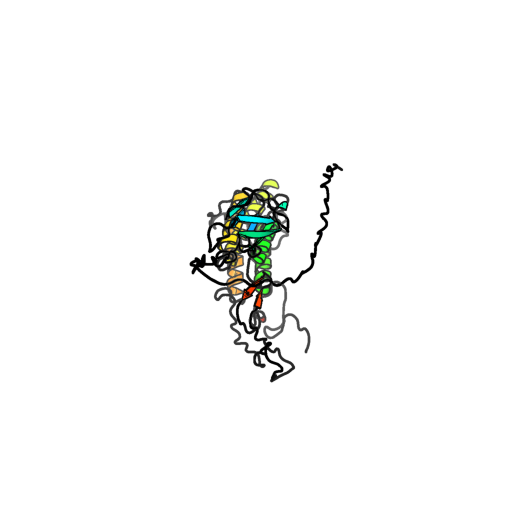9.339 9.085 1.00 94.12 294 PRO A CA 1
ATOM 2320 C C . PRO A 1 294 ? -13.537 -29.786 10.540 1.00 94.12 294 PRO A C 1
ATOM 2322 O O . PRO A 1 294 ? -14.552 -30.377 10.909 1.00 94.12 294 PRO A O 1
ATOM 2325 N N . LEU A 1 295 ? -12.534 -29.467 11.358 1.00 93.94 295 LEU A N 1
ATOM 2326 C CA . LEU A 1 295 ? -12.563 -29.629 12.809 1.00 93.94 295 LEU A CA 1
ATOM 2327 C C . LEU A 1 295 ? -13.407 -28.513 13.426 1.00 93.94 295 LEU A C 1
ATOM 2329 O O . LEU A 1 295 ? -13.010 -27.351 13.368 1.00 93.94 295 LEU A O 1
ATOM 2333 N N . ILE A 1 296 ? -14.527 -28.853 14.060 1.00 92.38 296 ILE A N 1
ATOM 2334 C CA . ILE A 1 296 ? -15.305 -27.892 14.851 1.00 92.38 296 ILE A CA 1
ATOM 2335 C C . ILE A 1 296 ? -14.560 -27.643 16.160 1.00 92.38 296 ILE A C 1
ATOM 2337 O O . ILE A 1 296 ? -14.532 -28.502 17.032 1.00 92.38 296 ILE A O 1
ATOM 2341 N N . VAL A 1 297 ? -13.946 -26.466 16.301 1.00 91.06 297 VAL A N 1
ATOM 2342 C CA . VAL A 1 297 ? -13.059 -26.164 17.442 1.00 91.06 297 VAL A CA 1
ATOM 2343 C C . VAL A 1 297 ? -13.810 -26.109 18.779 1.00 91.06 297 VAL A C 1
ATOM 2345 O O . VAL A 1 297 ? -13.218 -26.348 19.829 1.00 91.06 297 VAL A O 1
ATOM 2348 N N . LEU A 1 298 ? -15.112 -25.814 18.749 1.00 89.69 298 LEU A N 1
ATOM 2349 C CA . LEU A 1 298 ? -15.959 -25.774 19.944 1.00 89.69 298 LEU A CA 1
ATOM 2350 C C . LEU A 1 298 ? -16.281 -27.162 20.514 1.00 89.69 298 LEU A C 1
ATOM 2352 O O . LEU A 1 298 ? -16.588 -27.267 21.702 1.00 89.69 298 LEU A O 1
ATOM 2356 N N . ASP A 1 299 ? -16.208 -28.209 19.692 1.00 90.88 299 ASP A N 1
ATOM 2357 C CA . ASP A 1 299 ? -16.580 -29.558 20.098 1.00 90.88 299 ASP A CA 1
ATOM 2358 C C . ASP A 1 299 ? -15.347 -30.350 20.568 1.00 90.88 299 ASP A C 1
ATOM 2360 O O . ASP A 1 299 ? -14.259 -30.235 19.997 1.00 90.88 299 ASP A O 1
ATOM 2364 N N . PRO A 1 300 ? -15.474 -31.186 21.615 1.00 91.12 300 PRO A N 1
ATOM 2365 C CA . PRO A 1 300 ? -14.388 -32.060 22.026 1.00 91.12 300 PRO A CA 1
ATOM 2366 C C . PRO A 1 300 ? -14.204 -33.225 21.040 1.00 91.12 300 PRO A C 1
ATOM 2368 O O . PRO A 1 300 ? -15.121 -34.011 20.806 1.00 91.12 300 PRO A O 1
ATOM 2371 N N . GLY A 1 301 ? -12.971 -33.406 20.563 1.00 88.38 301 GLY A N 1
ATOM 2372 C CA . GLY A 1 301 ? -12.582 -34.523 19.694 1.00 88.38 301 GLY A CA 1
ATOM 2373 C C . GLY A 1 301 ? -12.858 -34.281 18.206 1.00 88.38 301 GLY A C 1
ATOM 2374 O O . GLY A 1 301 ? -13.449 -33.280 17.819 1.00 88.38 301 GLY A O 1
ATOM 2375 N N . THR A 1 302 ? -12.373 -35.189 17.354 1.00 92.06 302 THR A N 1
ATOM 2376 C CA . THR A 1 302 ? -12.572 -35.128 15.898 1.00 92.06 302 THR A CA 1
ATOM 2377 C C . THR A 1 302 ? -12.344 -36.476 15.238 1.00 92.06 302 THR A C 1
ATOM 2379 O O . THR A 1 302 ? -11.641 -37.329 15.783 1.00 92.06 302 THR A O 1
ATOM 2382 N N . GLU A 1 303 ? -12.896 -36.638 14.042 1.00 88.19 303 GLU A N 1
ATOM 2383 C CA . GLU A 1 303 ? -12.543 -37.717 13.129 1.00 88.19 303 GLU A CA 1
ATOM 2384 C C . GLU A 1 303 ? -11.666 -37.151 12.011 1.00 88.19 303 GLU A C 1
ATOM 2386 O O . GLU A 1 303 ? -11.988 -36.139 11.383 1.00 88.19 303 GLU A O 1
ATOM 2391 N N . MET A 1 304 ? -10.540 -37.813 11.770 1.00 92.06 304 MET A N 1
ATOM 2392 C CA . MET A 1 304 ? -9.568 -37.441 10.751 1.00 92.06 304 MET A CA 1
ATOM 2393 C C . MET A 1 304 ? -9.401 -38.622 9.801 1.00 92.06 304 MET A C 1
ATOM 2395 O O . MET A 1 304 ? -9.167 -39.746 10.243 1.00 92.06 304 MET A O 1
ATOM 2399 N N . VAL A 1 305 ? -9.564 -38.369 8.505 1.00 95.06 305 VAL A N 1
ATOM 2400 C CA . VAL A 1 305 ? -9.469 -39.392 7.457 1.00 95.06 305 VAL A CA 1
ATOM 2401 C C . VAL A 1 305 ? -8.007 -39.747 7.204 1.00 95.06 305 VAL A C 1
ATOM 2403 O O . VAL A 1 305 ? -7.675 -40.926 7.121 1.00 95.06 305 VAL A O 1
ATOM 2406 N N . ASP A 1 306 ? -7.139 -38.737 7.114 1.00 94.12 306 ASP A N 1
ATOM 2407 C CA . ASP A 1 306 ? -5.707 -38.920 6.886 1.00 94.12 306 ASP A CA 1
ATOM 2408 C C . ASP A 1 306 ? -4.878 -37.959 7.760 1.00 94.12 306 ASP A C 1
ATOM 2410 O O . ASP A 1 306 ? -4.910 -36.744 7.521 1.00 94.12 306 ASP A O 1
ATOM 2414 N N . PRO A 1 307 ? -4.117 -38.475 8.748 1.00 91.12 307 PRO A N 1
ATOM 2415 C CA . PRO A 1 307 ? -3.282 -37.662 9.629 1.00 91.12 307 PRO A CA 1
ATOM 2416 C C . PRO A 1 307 ? -2.074 -37.010 8.955 1.00 91.12 307 PRO A C 1
ATOM 2418 O O . PRO A 1 307 ? -1.487 -36.105 9.542 1.00 91.12 307 PRO A O 1
ATOM 2421 N N . ASN A 1 308 ? -1.717 -37.416 7.736 1.00 90.62 308 ASN A N 1
ATOM 2422 C CA . ASN A 1 308 ? -0.633 -36.797 6.972 1.00 90.62 308 ASN A CA 1
ATOM 2423 C C . ASN A 1 308 ? -1.116 -35.640 6.083 1.00 90.62 308 ASN A C 1
ATOM 2425 O O . ASN A 1 308 ? -0.344 -35.117 5.281 1.00 90.62 308 ASN A O 1
ATOM 2429 N N . THR A 1 309 ? -2.384 -35.234 6.197 1.00 90.69 309 THR A N 1
ATOM 2430 C CA . THR A 1 309 ? -2.948 -34.128 5.415 1.00 90.69 309 THR A CA 1
ATOM 2431 C C . THR A 1 309 ? -3.579 -33.064 6.301 1.00 90.69 309 THR A C 1
ATOM 2433 O O . THR A 1 309 ? -4.024 -33.322 7.419 1.00 90.69 309 THR A O 1
ATOM 2436 N N . TRP A 1 310 ? -3.626 -31.835 5.790 1.00 93.69 310 TRP A N 1
ATOM 2437 C CA . TRP A 1 310 ? -4.215 -30.709 6.503 1.00 93.69 310 TRP A CA 1
ATOM 2438 C C . TRP A 1 310 ? -5.705 -30.943 6.810 1.00 93.69 310 TRP A C 1
ATOM 2440 O O . TRP A 1 310 ? -6.467 -31.412 5.961 1.00 93.69 310 TRP A O 1
ATOM 2450 N N . GLN A 1 311 ? -6.118 -30.601 8.032 1.00 94.56 311 GLN A N 1
ATOM 2451 C CA . GLN A 1 311 ? -7.518 -30.539 8.445 1.00 94.56 311 GLN A CA 1
ATOM 2452 C C . GLN A 1 311 ? -7.905 -29.071 8.669 1.00 94.56 311 GLN A C 1
ATOM 2454 O O . GLN A 1 311 ? -7.331 -28.436 9.556 1.00 94.56 311 GLN A O 1
ATOM 2459 N N . PRO A 1 312 ? -8.858 -28.518 7.897 1.00 94.44 312 PRO A N 1
ATOM 2460 C CA . PRO A 1 312 ? -9.296 -27.142 8.092 1.00 94.44 312 PRO A CA 1
ATOM 2461 C C . PRO A 1 312 ? -9.992 -26.977 9.445 1.00 94.44 312 PRO A C 1
ATOM 2463 O O . PRO A 1 312 ? -10.694 -27.874 9.907 1.00 94.44 312 PRO A O 1
ATOM 2466 N N . LEU A 1 313 ? -9.828 -25.820 10.082 1.00 93.50 313 LEU A N 1
ATOM 2467 C CA . LEU A 1 313 ? -10.551 -25.487 11.311 1.00 93.50 313 LEU A CA 1
ATOM 2468 C C . LEU A 1 313 ? -11.869 -24.779 10.989 1.00 93.50 313 LEU A C 1
ATOM 2470 O O . LEU A 1 313 ? -11.894 -23.871 10.163 1.00 93.50 313 LEU A O 1
ATOM 2474 N N . ALA A 1 314 ? -12.945 -25.160 11.668 1.00 92.06 314 ALA A N 1
ATOM 2475 C CA . ALA A 1 314 ? -14.204 -24.429 11.711 1.00 92.06 314 ALA A CA 1
ATOM 2476 C C . ALA A 1 314 ? -14.258 -23.608 13.006 1.00 92.06 314 ALA A C 1
ATOM 2478 O O . ALA A 1 314 ? -14.294 -24.158 14.111 1.00 92.06 314 ALA A O 1
ATOM 2479 N N . LEU A 1 315 ? -14.224 -22.288 12.843 1.00 89.69 315 LEU A N 1
ATOM 2480 C CA . LEU A 1 315 ? -14.176 -21.291 13.906 1.00 89.69 315 LEU A CA 1
ATOM 2481 C C . LEU A 1 315 ? -15.516 -20.555 13.978 1.00 89.69 315 LEU A C 1
ATOM 2483 O O . LEU A 1 315 ? -16.154 -20.303 12.957 1.00 89.69 315 LEU A O 1
ATOM 2487 N N . ASP A 1 316 ? -15.939 -20.201 15.186 1.00 83.12 316 ASP A N 1
ATOM 2488 C CA . ASP A 1 316 ? -17.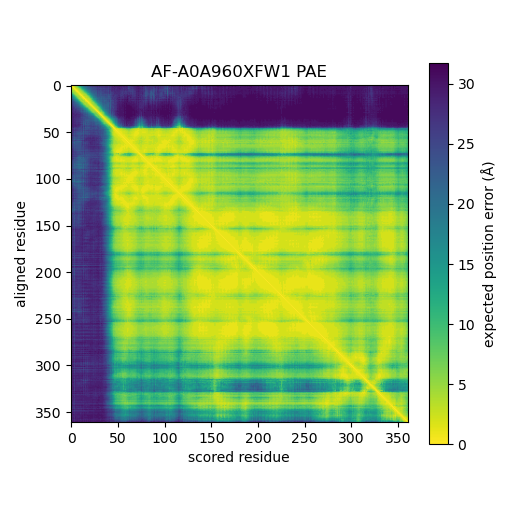137 -19.399 15.457 1.00 83.12 316 ASP A CA 1
ATOM 2489 C C . ASP A 1 316 ? -16.965 -17.930 15.044 1.00 83.12 316 ASP A C 1
ATOM 2491 O O . ASP A 1 316 ? -17.925 -17.286 14.621 1.00 83.12 316 ASP A O 1
ATOM 2495 N N . PHE A 1 317 ? -15.734 -17.423 15.110 1.00 79.06 317 PHE A N 1
ATOM 2496 C CA . PHE A 1 317 ? -15.305 -16.174 14.494 1.00 79.06 317 PHE A CA 1
ATOM 2497 C C . PHE A 1 317 ? -13.801 -16.192 14.193 1.00 79.06 317 PHE A C 1
ATOM 2499 O O . PHE A 1 317 ? -13.014 -16.904 14.819 1.00 79.06 317 PHE A O 1
ATOM 2506 N N . LEU A 1 318 ? -13.383 -15.355 13.247 1.00 74.94 318 LEU A N 1
ATOM 2507 C CA . LEU A 1 318 ? -11.982 -15.064 12.953 1.00 74.94 318 LEU A CA 1
ATOM 2508 C C . LEU A 1 318 ? -11.686 -13.611 13.298 1.00 74.94 318 LEU A C 1
ATOM 2510 O O . LEU A 1 318 ? -12.425 -12.719 12.901 1.00 74.94 318 LEU A O 1
ATOM 2514 N N . VAL A 1 319 ? -10.580 -13.353 13.991 1.00 73.81 319 VAL A N 1
ATOM 2515 C CA . VAL A 1 319 ? -10.040 -11.994 14.113 1.00 73.81 319 VAL A CA 1
ATOM 2516 C C . VAL A 1 319 ? -8.910 -11.864 13.105 1.00 73.81 319 VAL A C 1
ATOM 2518 O O . VAL A 1 319 ? -7.872 -12.510 13.247 1.00 73.81 319 VAL A O 1
ATOM 2521 N N . LEU A 1 320 ? -9.112 -11.050 12.072 1.00 67.88 320 LEU A N 1
ATOM 2522 C CA . LEU A 1 320 ? -8.071 -10.734 11.103 1.00 67.88 320 LEU A CA 1
ATOM 2523 C C . LEU A 1 320 ? -6.888 -10.033 11.780 1.00 67.88 320 LEU A C 1
ATOM 2525 O O . LEU A 1 320 ? -7.015 -9.416 12.837 1.00 67.88 320 LEU A O 1
ATOM 2529 N N . GLN A 1 321 ? -5.731 -10.050 11.120 1.00 58.94 321 GLN A N 1
ATOM 2530 C CA . GLN A 1 321 ? -4.510 -9.400 11.611 1.00 58.94 321 GLN A CA 1
ATOM 2531 C C . GLN A 1 321 ? -4.682 -7.886 11.854 1.00 58.94 321 GLN A C 1
ATOM 2533 O O . GLN A 1 321 ? -3.978 -7.303 12.677 1.00 58.94 321 GLN A O 1
ATOM 2538 N N . ASN A 1 322 ? -5.648 -7.260 11.176 1.00 61.09 322 ASN A N 1
ATOM 2539 C CA . ASN A 1 322 ? -6.028 -5.856 11.333 1.00 61.09 322 ASN A CA 1
ATOM 2540 C C . ASN A 1 322 ? -7.169 -5.629 12.359 1.00 61.09 322 ASN A C 1
ATOM 2542 O O . ASN A 1 322 ? -7.683 -4.516 12.464 1.00 61.09 322 ASN A O 1
ATOM 2546 N N . GLY A 1 323 ? -7.550 -6.661 13.123 1.00 64.38 323 GLY A N 1
ATOM 2547 C CA . GLY A 1 323 ? -8.530 -6.607 14.213 1.00 64.38 323 GLY A CA 1
ATOM 2548 C C . GLY A 1 323 ? -9.991 -6.803 13.800 1.00 64.38 323 GLY A C 1
ATOM 2549 O O . GLY A 1 323 ? -10.859 -6.818 14.670 1.00 64.38 323 GLY A O 1
ATOM 2550 N N . ILE A 1 324 ? -10.277 -6.967 12.506 1.00 65.56 324 ILE A N 1
ATOM 2551 C CA . ILE A 1 324 ? -11.643 -7.165 12.006 1.00 65.56 324 ILE A CA 1
ATOM 2552 C C . ILE A 1 324 ? -12.143 -8.551 12.415 1.00 65.56 324 ILE A C 1
ATOM 2554 O O . ILE A 1 324 ? -11.505 -9.559 12.108 1.00 65.56 324 ILE A O 1
ATOM 2558 N N . LYS A 1 325 ? -13.299 -8.603 13.083 1.00 69.81 325 LYS A N 1
ATOM 2559 C CA . LYS A 1 325 ? -14.007 -9.856 13.356 1.00 69.81 325 LYS A CA 1
ATOM 2560 C C . LYS A 1 325 ? -14.810 -10.267 12.127 1.00 69.81 325 LYS A C 1
ATOM 2562 O O . LYS A 1 325 ? -15.741 -9.571 11.738 1.00 69.81 325 LYS A O 1
ATOM 2567 N N . ILE A 1 326 ? -14.464 -11.404 11.547 1.00 73.56 326 ILE A N 1
ATOM 2568 C CA . ILE A 1 326 ? -15.283 -12.120 10.572 1.00 73.56 326 ILE A CA 1
ATOM 2569 C C . ILE A 1 326 ? -16.088 -13.157 11.355 1.00 73.56 326 ILE A C 1
ATOM 2571 O O . ILE A 1 326 ? -15.573 -13.728 12.316 1.00 73.56 326 ILE A O 1
ATOM 2575 N N . GLY A 1 327 ? -17.354 -13.363 10.983 1.00 73.62 327 GLY A N 1
ATOM 2576 C CA . GLY A 1 327 ? -18.225 -14.358 11.615 1.00 73.62 327 GLY A CA 1
ATOM 2577 C C . GLY A 1 327 ? -17.722 -15.797 11.456 1.00 73.62 327 GLY A C 1
ATOM 2578 O O . GLY A 1 327 ? -16.561 -16.039 11.121 1.00 73.62 327 GLY A O 1
ATOM 2579 N N . ALA A 1 328 ? -18.615 -16.759 11.693 1.00 74.44 328 ALA A N 1
ATOM 2580 C CA . ALA A 1 328 ? -18.277 -18.174 11.599 1.00 74.44 328 ALA A CA 1
ATOM 2581 C C . ALA A 1 328 ? -17.614 -18.492 10.253 1.00 74.44 328 ALA A C 1
ATOM 2583 O O . ALA A 1 328 ? -18.137 -18.143 9.194 1.00 74.44 328 ALA A O 1
ATOM 2584 N N . SER A 1 329 ? -16.453 -19.140 10.309 1.00 81.94 329 SER A N 1
ATOM 2585 C CA . SER A 1 329 ? -15.611 -19.372 9.143 1.00 81.94 329 SER A CA 1
ATOM 2586 C C . SER A 1 329 ? -14.940 -20.728 9.230 1.00 81.94 329 SER A C 1
ATOM 2588 O O . SER A 1 329 ? -14.389 -21.112 10.261 1.00 81.94 329 SER A O 1
ATOM 2590 N N . VAL A 1 330 ? -14.933 -21.433 8.106 1.00 88.19 330 VAL A N 1
ATOM 2591 C CA . VAL A 1 330 ? -14.074 -22.596 7.895 1.00 88.19 330 VAL A CA 1
ATOM 2592 C C . VAL A 1 330 ? -12.800 -22.105 7.221 1.00 88.19 330 VAL A C 1
ATOM 2594 O O . VAL A 1 330 ? -12.863 -21.267 6.327 1.00 88.19 330 VAL A O 1
ATOM 2597 N N . GLN A 1 331 ? -11.641 -22.573 7.673 1.00 90.56 331 GLN A N 1
ATOM 2598 C CA . GLN A 1 331 ? -10.382 -22.272 7.006 1.00 90.56 331 GLN A CA 1
ATOM 2599 C C . GLN A 1 331 ? -10.349 -22.903 5.614 1.00 90.56 331 GLN A C 1
ATOM 2601 O O . GLN A 1 331 ? -10.716 -24.063 5.435 1.00 90.56 331 GLN A O 1
ATOM 2606 N N . GLU A 1 332 ? -9.814 -22.162 4.654 1.00 88.62 332 GLU A N 1
ATOM 2607 C CA . GLU A 1 332 ? -9.594 -22.624 3.288 1.00 88.62 332 GLU A CA 1
ATOM 2608 C C . GLU A 1 332 ? -8.102 -22.585 2.956 1.00 88.62 332 GLU A C 1
ATOM 2610 O O . GLU A 1 332 ? -7.327 -21.852 3.579 1.00 88.62 332 GLU A O 1
ATOM 2615 N N . PHE A 1 333 ? -7.680 -23.408 1.995 1.00 89.00 333 PHE A N 1
ATOM 2616 C CA . PHE A 1 333 ? -6.295 -23.382 1.546 1.00 89.00 333 PHE A CA 1
ATOM 2617 C C . PHE A 1 333 ? -6.070 -22.109 0.728 1.00 89.00 333 PHE A C 1
ATOM 2619 O O . PHE A 1 333 ? -6.627 -21.946 -0.352 1.00 89.00 333 PHE A O 1
ATOM 2626 N N . LEU A 1 334 ? -5.259 -21.202 1.266 1.00 87.75 334 LEU A N 1
ATOM 2627 C CA . LEU A 1 334 ? -4.939 -19.936 0.624 1.00 87.75 334 LEU A CA 1
ATOM 2628 C C . LEU A 1 334 ? -4.108 -20.141 -0.654 1.00 87.75 334 LEU A C 1
ATOM 2630 O O . LEU A 1 334 ? -2.982 -20.633 -0.592 1.00 87.75 334 LEU A O 1
ATOM 2634 N N . GLY A 1 335 ? -4.645 -19.680 -1.785 1.00 86.25 335 GLY A N 1
ATOM 2635 C CA . GLY A 1 335 ? -3.975 -19.637 -3.089 1.00 86.25 335 GLY A CA 1
ATOM 2636 C C . GLY A 1 335 ? -3.510 -20.993 -3.639 1.00 86.25 335 GLY A C 1
ATOM 2637 O O . GLY A 1 335 ? -2.334 -21.108 -3.981 1.00 86.25 335 GLY A O 1
ATOM 2638 N N . PRO A 1 336 ? -4.369 -22.019 -3.792 1.00 88.06 336 PRO A N 1
ATOM 2639 C CA . PRO A 1 336 ? -3.936 -23.326 -4.297 1.00 88.06 336 PRO A CA 1
ATOM 2640 C C . PRO A 1 336 ? -3.350 -23.259 -5.718 1.00 88.06 336 PRO A C 1
ATOM 2642 O O . PRO A 1 336 ? -2.456 -24.030 -6.061 1.00 88.06 336 PRO A O 1
ATOM 2645 N N . ASN A 1 337 ? -3.793 -22.302 -6.541 1.00 87.25 337 ASN A N 1
ATOM 2646 C CA . ASN A 1 337 ? -3.277 -22.087 -7.896 1.00 87.25 337 ASN A CA 1
ATOM 2647 C C . ASN A 1 337 ? -1.941 -21.320 -7.938 1.00 87.25 337 ASN A C 1
ATOM 2649 O O . ASN A 1 337 ? -1.399 -21.111 -9.023 1.00 87.25 337 ASN A O 1
ATOM 2653 N N . TRP A 1 338 ? -1.367 -20.916 -6.794 1.00 89.19 338 TRP A N 1
ATOM 2654 C CA . TRP A 1 338 ? -0.153 -20.087 -6.779 1.00 89.19 338 TRP A CA 1
ATOM 2655 C C . TRP A 1 338 ? 1.082 -20.810 -7.313 1.00 89.19 338 TRP A C 1
ATOM 2657 O O . TRP A 1 338 ? 2.004 -20.160 -7.797 1.00 89.19 338 TRP A O 1
ATOM 2667 N N . GLY A 1 339 ? 1.082 -22.147 -7.307 1.00 84.94 339 GLY A N 1
ATOM 2668 C CA . GLY A 1 339 ? 2.126 -22.951 -7.951 1.00 84.94 339 GLY A CA 1
ATOM 2669 C C . GLY A 1 339 ? 2.191 -22.799 -9.479 1.00 84.94 339 GLY A C 1
ATOM 2670 O O . GLY A 1 339 ? 3.167 -23.230 -10.095 1.00 84.94 339 GLY A O 1
ATOM 2671 N N . TRP A 1 340 ? 1.173 -22.193 -10.100 1.00 85.25 340 TRP A N 1
ATOM 2672 C CA . TRP A 1 340 ? 1.134 -21.883 -11.533 1.00 85.25 340 TRP A CA 1
ATOM 2673 C C . TRP A 1 340 ? 1.453 -20.421 -11.844 1.00 85.25 340 TRP A C 1
ATOM 2675 O O . TRP A 1 340 ? 1.550 -20.062 -13.017 1.00 85.25 340 TRP A O 1
ATOM 2685 N N . VAL A 1 341 ? 1.633 -19.586 -10.817 1.00 90.88 341 VAL A N 1
ATOM 2686 C CA . VAL A 1 341 ? 2.029 -18.192 -11.006 1.00 90.88 341 VAL A CA 1
ATOM 2687 C C . VAL A 1 341 ? 3.459 -18.154 -11.523 1.00 90.88 341 VAL A C 1
ATOM 2689 O O . VAL A 1 341 ? 4.359 -18.765 -10.947 1.00 90.88 341 VAL A O 1
ATOM 2692 N N . THR A 1 342 ? 3.671 -17.410 -12.602 1.00 89.62 342 THR A N 1
ATOM 2693 C CA . THR A 1 342 ? 4.990 -17.172 -13.180 1.00 89.62 342 THR A CA 1
ATOM 2694 C C . THR A 1 342 ? 5.854 -16.472 -12.130 1.00 89.62 342 THR A C 1
ATOM 2696 O O . THR A 1 342 ? 5.537 -15.350 -11.722 1.00 89.62 342 THR A O 1
ATOM 2699 N N . PRO A 1 343 ? 6.932 -17.109 -11.651 1.00 87.94 343 PRO A N 1
ATOM 2700 C CA . PRO A 1 343 ? 7.793 -16.519 -10.647 1.00 87.94 343 PRO A CA 1
ATOM 2701 C C . PRO A 1 343 ? 8.626 -15.408 -11.277 1.00 87.94 343 PRO A C 1
ATOM 2703 O O . PRO A 1 343 ? 8.890 -15.384 -12.477 1.00 87.94 343 PRO A O 1
ATOM 2706 N N . PHE A 1 344 ? 9.121 -14.513 -10.435 1.00 85.44 344 PHE A N 1
ATOM 2707 C CA . PHE A 1 344 ? 9.958 -13.410 -10.895 1.00 85.44 344 PHE A CA 1
ATOM 2708 C C . PHE A 1 344 ? 11.421 -13.815 -11.159 1.00 85.44 344 PHE A C 1
ATOM 2710 O O . PHE A 1 344 ? 12.082 -13.192 -11.988 1.00 85.44 344 PHE A O 1
ATOM 2717 N N . ALA A 1 345 ? 11.947 -14.828 -10.458 1.00 85.25 345 ALA A N 1
ATOM 2718 C CA . ALA A 1 345 ? 13.354 -15.243 -10.576 1.00 85.25 345 ALA A CA 1
ATOM 2719 C C . ALA A 1 345 ? 13.601 -16.756 -10.447 1.00 85.25 345 ALA A C 1
ATOM 2721 O O . ALA A 1 345 ? 14.700 -17.219 -10.748 1.00 85.25 345 ALA A O 1
ATOM 2722 N N . LEU A 1 346 ? 12.617 -17.525 -9.972 1.00 87.19 346 LEU A N 1
ATOM 2723 C CA . LEU A 1 346 ? 12.772 -18.969 -9.808 1.00 87.19 346 LEU A CA 1
ATOM 2724 C C . LEU A 1 346 ? 12.603 -19.674 -11.153 1.00 87.19 346 LEU A C 1
ATOM 2726 O O . LEU A 1 346 ? 11.778 -19.287 -11.976 1.00 87.19 346 LEU A O 1
ATOM 2730 N N . VAL A 1 347 ? 13.375 -20.735 -11.350 1.00 85.94 347 VAL A N 1
ATOM 2731 C CA . VAL A 1 347 ? 13.298 -21.606 -12.523 1.00 85.94 347 VAL A CA 1
ATOM 2732 C C . VAL A 1 347 ? 13.060 -23.035 -12.060 1.00 85.94 347 VAL A C 1
ATOM 2734 O O . VAL A 1 347 ? 13.467 -23.410 -10.962 1.00 85.94 347 VAL A O 1
ATOM 2737 N N . ARG A 1 348 ? 12.395 -23.822 -12.898 1.00 84.19 348 ARG A N 1
ATOM 2738 C CA . ARG A 1 348 ? 12.177 -25.257 -12.705 1.00 84.19 348 ARG A CA 1
ATOM 2739 C C . ARG A 1 348 ? 12.353 -25.969 -14.040 1.00 84.19 348 ARG A C 1
ATOM 2741 O O . ARG A 1 348 ? 12.167 -25.342 -15.084 1.00 84.19 348 ARG A O 1
ATOM 2748 N N . GLU A 1 349 ? 12.744 -27.237 -14.004 1.00 83.50 349 GLU A N 1
ATOM 2749 C CA . GLU A 1 349 ? 13.017 -28.016 -15.217 1.00 83.50 349 GLU A CA 1
ATOM 2750 C C . GLU A 1 349 ? 11.720 -28.405 -15.934 1.00 83.50 349 GLU A C 1
ATOM 2752 O O . GLU A 1 349 ? 11.624 -28.271 -17.155 1.00 83.50 349 GLU A O 1
ATOM 2757 N N . SER A 1 350 ? 10.702 -28.816 -15.172 1.00 83.12 350 SER A N 1
ATOM 2758 C CA . SER A 1 350 ? 9.361 -29.132 -15.661 1.00 83.12 350 SER A CA 1
ATOM 2759 C C . SER A 1 350 ? 8.294 -28.272 -14.987 1.00 83.12 350 SER A C 1
ATOM 2761 O O . SER A 1 350 ? 8.425 -27.869 -13.836 1.00 83.12 350 SER A O 1
ATOM 2763 N N . ASN A 1 351 ? 7.174 -28.041 -15.679 1.00 75.31 351 ASN A N 1
ATOM 2764 C CA . ASN A 1 351 ? 5.994 -27.403 -15.084 1.00 75.31 351 ASN A CA 1
ATOM 2765 C C . ASN A 1 351 ? 5.288 -28.264 -14.026 1.00 75.31 351 ASN A C 1
ATOM 2767 O O . ASN A 1 351 ? 4.437 -27.751 -13.301 1.00 75.31 351 ASN A O 1
ATOM 2771 N N . GLU A 1 352 ? 5.647 -29.543 -13.941 1.00 77.56 352 GLU A N 1
ATOM 2772 C CA . GLU A 1 352 ? 5.168 -30.474 -12.918 1.00 77.56 352 GLU A CA 1
ATOM 2773 C C . GLU A 1 352 ? 5.980 -30.383 -11.615 1.00 77.56 352 GLU A C 1
ATOM 2775 O O . GLU A 1 352 ? 5.519 -30.855 -10.578 1.00 77.56 352 GLU A O 1
ATOM 2780 N N . ASP A 1 353 ? 7.149 -29.731 -11.641 1.00 79.69 353 ASP A N 1
ATOM 2781 C CA . ASP A 1 353 ? 8.010 -29.592 -10.469 1.00 79.69 353 ASP A CA 1
ATOM 2782 C C . ASP A 1 353 ? 7.566 -28.432 -9.566 1.00 79.69 353 ASP A C 1
ATOM 2784 O O . ASP A 1 353 ? 7.057 -27.391 -10.010 1.00 79.69 353 ASP A O 1
ATOM 2788 N N . VAL A 1 354 ? 7.840 -28.576 -8.270 1.00 80.38 354 VAL A N 1
ATOM 2789 C CA . VAL A 1 354 ? 7.785 -27.466 -7.316 1.00 80.38 354 VAL A CA 1
ATOM 2790 C C . VAL A 1 354 ? 9.035 -26.597 -7.452 1.00 80.38 354 VAL A C 1
ATOM 2792 O O . VAL A 1 354 ? 10.143 -27.096 -7.626 1.00 80.38 354 VAL A O 1
ATOM 2795 N N . TYR A 1 355 ? 8.879 -25.276 -7.336 1.00 80.56 355 TYR A N 1
ATOM 2796 C CA . TYR A 1 355 ? 10.020 -24.348 -7.374 1.00 80.56 355 TYR A CA 1
ATOM 2797 C C . TYR A 1 355 ? 10.997 -24.542 -6.208 1.00 80.56 355 TYR A C 1
ATOM 2799 O O . TYR A 1 355 ? 12.177 -24.217 -6.319 1.00 80.56 355 TYR A O 1
ATOM 2807 N N . GLN A 1 356 ? 10.496 -25.056 -5.087 1.00 76.44 356 GLN A N 1
ATOM 2808 C CA . GLN A 1 356 ? 11.292 -25.479 -3.950 1.00 76.44 356 GLN A CA 1
ATOM 2809 C C . GLN A 1 356 ? 10.613 -26.702 -3.342 1.00 76.44 356 GLN A C 1
ATOM 2811 O O . GLN A 1 356 ? 9.466 -26.610 -2.908 1.00 76.44 356 GLN A O 1
ATOM 2816 N N . ASP A 1 357 ? 11.314 -27.833 -3.330 1.00 76.19 357 ASP A N 1
ATOM 2817 C CA . ASP A 1 357 ? 10.857 -29.048 -2.661 1.00 76.19 357 ASP A CA 1
ATOM 2818 C C . ASP A 1 357 ? 11.308 -29.007 -1.192 1.00 76.19 357 ASP A C 1
ATOM 2820 O O . ASP A 1 357 ? 12.513 -29.087 -0.928 1.00 76.19 357 ASP A O 1
ATOM 2824 N N . PRO A 1 358 ? 10.392 -28.827 -0.220 1.00 71.94 358 PRO A N 1
ATOM 2825 C CA . PRO A 1 358 ? 10.746 -28.876 1.194 1.00 71.94 358 PRO A CA 1
ATOM 2826 C C . PRO A 1 358 ? 11.070 -30.303 1.676 1.00 71.94 358 PRO A C 1
ATOM 2828 O O . PRO A 1 358 ? 11.529 -30.459 2.808 1.00 71.94 358 PRO A O 1
ATOM 2831 N N . GLY A 1 359 ? 10.870 -31.323 0.835 1.00 74.38 359 GLY A N 1
ATOM 2832 C CA . GLY A 1 359 ? 10.932 -32.732 1.194 1.00 74.38 359 GLY A CA 1
ATOM 2833 C C . GLY A 1 359 ? 9.580 -33.271 1.680 1.00 74.38 359 GLY A C 1
ATOM 2834 O O . GLY A 1 359 ? 8.614 -32.516 1.827 1.00 74.38 359 GLY A O 1
ATOM 2835 N N . PRO A 1 360 ? 9.483 -34.591 1.918 1.00 69.81 360 PRO A N 1
ATOM 2836 C CA . PRO A 1 360 ? 8.279 -35.197 2.477 1.00 69.81 360 PRO A CA 1
ATOM 2837 C C . PRO A 1 360 ? 8.008 -34.692 3.911 1.00 69.81 360 PRO A C 1
ATOM 2839 O O . PRO A 1 360 ? 8.963 -34.322 4.601 1.00 69.81 360 PRO A O 1
ATOM 2842 N N . PRO A 1 361 ? 6.733 -34.682 4.351 1.00 59.03 361 PRO A N 1
ATOM 2843 C CA . PRO A 1 361 ? 6.347 -34.314 5.715 1.00 59.03 361 PRO A CA 1
ATOM 2844 C C . PRO A 1 361 ? 6.962 -35.210 6.798 1.00 59.03 361 PRO A C 1
ATOM 2846 O O . PRO A 1 361 ? 7.220 -36.408 6.522 1.00 59.03 361 PRO A O 1
#

Mean predicted aligned error: 10.84 Å